Protein AF-A0A661URM7-F1 (afdb_monomer_lite)

Structure (mmCIF, N/CA/C/O backbone):
data_AF-A0A661URM7-F1
#
_entry.id   AF-A0A661URM7-F1
#
loop_
_atom_site.group_PDB
_atom_site.id
_atom_site.type_symbol
_atom_site.label_atom_id
_atom_site.label_alt_id
_atom_site.label_comp_id
_atom_site.label_asym_id
_atom_site.label_entity_id
_atom_site.label_seq_id
_atom_site.pdbx_PDB_ins_code
_atom_site.Cartn_x
_atom_site.Cartn_y
_atom_site.Cartn_z
_atom_site.occupancy
_atom_site.B_iso_or_equiv
_atom_site.auth_seq_id
_atom_site.auth_comp_id
_atom_site.auth_asym_id
_atom_site.auth_atom_id
_atom_site.pdbx_PDB_model_num
ATOM 1 N N . MET A 1 1 ? -53.497 37.858 70.702 1.00 42.28 1 MET A N 1
ATOM 2 C CA . MET A 1 1 ? -52.064 38.135 70.465 1.00 42.28 1 MET A CA 1
ATOM 3 C C . MET A 1 1 ? -51.549 37.043 69.537 1.00 42.28 1 MET A C 1
ATOM 5 O O . MET A 1 1 ? -51.492 35.890 69.931 1.00 42.28 1 MET A O 1
ATOM 9 N N . SER A 1 2 ? -51.382 37.381 68.259 1.00 37.25 2 SER A N 1
ATOM 10 C CA . SER A 1 2 ? -51.173 36.448 67.145 1.00 37.25 2 SER A CA 1
ATOM 11 C C . SER A 1 2 ? -49.678 36.220 66.919 1.00 37.25 2 SER A C 1
ATOM 13 O O . SER A 1 2 ? -48.994 37.152 66.507 1.00 37.25 2 SER A O 1
ATOM 15 N N . PHE A 1 3 ? -49.181 34.998 67.115 1.00 35.75 3 PHE A N 1
ATOM 16 C CA . PHE A 1 3 ? -47.851 34.599 66.646 1.00 35.75 3 PHE A CA 1
ATOM 17 C C . PHE A 1 3 ? -47.980 33.936 65.270 1.00 35.75 3 PHE A C 1
ATOM 19 O O . PHE A 1 3 ? -48.421 32.795 65.147 1.00 35.75 3 PHE A O 1
ATOM 26 N N . LYS A 1 4 ? -47.617 34.679 64.218 1.00 37.59 4 LYS A N 1
ATOM 27 C CA . LYS A 1 4 ? -47.454 34.148 62.860 1.00 37.59 4 LYS A CA 1
ATOM 28 C C . LYS A 1 4 ? -46.171 33.307 62.813 1.00 37.59 4 LYS A C 1
ATOM 30 O O . LYS A 1 4 ? -45.093 33.816 63.102 1.00 37.59 4 LYS A O 1
ATOM 35 N N . LYS A 1 5 ? -46.290 32.029 62.440 1.00 38.75 5 LYS A N 1
ATOM 36 C CA . LYS A 1 5 ? -45.159 31.180 62.039 1.00 38.75 5 LYS A CA 1
ATOM 37 C C . LYS A 1 5 ? -44.683 31.631 60.654 1.00 38.75 5 LYS A C 1
ATOM 39 O O . LYS A 1 5 ? -45.409 31.459 59.680 1.00 38.75 5 LYS A O 1
ATOM 44 N N . ASN A 1 6 ? -43.478 32.190 60.573 1.00 37.12 6 ASN A N 1
ATOM 45 C CA . ASN A 1 6 ? -42.774 32.383 59.307 1.00 37.12 6 ASN A CA 1
ATOM 46 C C . ASN A 1 6 ? -42.166 31.040 58.888 1.00 37.12 6 ASN A C 1
ATOM 48 O O . ASN A 1 6 ? -41.236 30.548 59.523 1.00 37.12 6 ASN A O 1
ATOM 52 N N . VAL A 1 7 ? -42.727 30.433 57.844 1.00 38.72 7 VAL A N 1
ATOM 53 C CA . VAL A 1 7 ? -42.147 29.273 57.164 1.00 38.72 7 VAL A CA 1
ATOM 54 C C . VAL A 1 7 ? -41.162 29.812 56.129 1.00 38.72 7 VAL A C 1
ATOM 56 O O . VAL A 1 7 ? -41.572 30.393 55.129 1.00 38.72 7 VAL A O 1
ATOM 59 N N . TYR A 1 8 ? -39.865 29.646 56.379 1.00 37.47 8 TYR A N 1
ATOM 60 C CA . TYR A 1 8 ? -38.839 29.815 55.355 1.00 37.47 8 TYR A CA 1
ATOM 61 C C . TYR A 1 8 ? -38.784 28.526 54.534 1.00 37.47 8 TYR A C 1
ATOM 63 O O . TYR A 1 8 ? -38.352 27.486 55.027 1.00 37.47 8 TYR A O 1
ATOM 71 N N . VAL A 1 9 ? -39.255 28.584 53.290 1.00 36.91 9 VAL A N 1
ATOM 72 C CA . VAL A 1 9 ? -39.014 27.531 52.301 1.00 36.91 9 VAL A CA 1
ATOM 73 C C . VAL A 1 9 ? -37.574 27.697 51.823 1.00 36.91 9 VAL A C 1
ATOM 75 O O . VAL A 1 9 ? -37.263 28.607 51.059 1.00 36.91 9 VAL A O 1
ATOM 78 N N . VAL A 1 10 ? -36.681 26.842 52.316 1.00 35.03 10 VAL A N 1
ATOM 79 C CA . VAL A 1 10 ? -35.332 26.685 51.768 1.00 35.03 10 VAL A CA 1
ATOM 80 C C . VAL A 1 10 ? -35.467 25.842 50.503 1.00 35.03 10 VAL A C 1
ATOM 82 O O . VAL A 1 10 ? -35.722 24.642 50.574 1.00 35.03 10 VAL A O 1
ATOM 85 N N . ILE A 1 11 ? -35.346 26.479 49.339 1.00 36.03 11 ILE A N 1
ATOM 86 C CA . ILE A 1 11 ? -35.219 25.782 48.057 1.00 36.03 11 ILE A CA 1
ATOM 87 C C . ILE A 1 11 ? -33.796 25.223 48.004 1.00 36.03 11 ILE A C 1
ATOM 89 O O . ILE A 1 11 ? -32.833 25.958 47.793 1.00 36.03 11 ILE A O 1
ATOM 93 N N . LEU A 1 12 ? -33.664 23.920 48.250 1.00 32.69 12 LEU A N 1
ATOM 94 C CA . LEU A 1 12 ? -32.419 23.188 48.051 1.00 32.69 12 LEU A CA 1
ATOM 95 C C . LEU A 1 12 ? -32.232 22.984 46.536 1.00 32.69 12 LEU A C 1
ATOM 97 O O . LEU A 1 12 ? -32.836 22.097 45.937 1.00 32.69 12 LEU A O 1
ATOM 101 N N . LEU A 1 13 ? -31.430 23.840 45.903 1.00 32.19 13 LEU A N 1
ATOM 102 C CA . LEU A 1 13 ? -30.927 23.626 44.545 1.00 32.19 13 LEU A CA 1
ATOM 103 C C . LEU A 1 13 ? -29.913 22.475 44.590 1.00 32.19 13 LEU A C 1
ATOM 105 O O . LEU A 1 13 ? -28.739 22.672 44.896 1.00 32.19 13 LEU A O 1
ATOM 109 N N . ILE A 1 14 ? -30.380 21.256 44.316 1.00 36.09 14 ILE A N 1
ATOM 110 C CA . ILE A 1 14 ? -29.506 20.112 44.047 1.00 36.09 14 ILE A CA 1
ATOM 111 C C . ILE A 1 14 ? -28.948 20.314 42.636 1.00 36.09 14 ILE A C 1
ATOM 113 O O . ILE A 1 14 ? -29.579 19.961 41.642 1.00 36.09 14 ILE A O 1
ATOM 117 N N . ILE A 1 15 ? -27.768 20.925 42.551 1.00 36.91 15 ILE A N 1
ATOM 118 C CA . ILE A 1 15 ? -26.942 20.877 41.346 1.00 36.91 15 ILE A CA 1
ATOM 119 C C . ILE A 1 15 ? -26.398 19.450 41.271 1.00 36.91 15 ILE A C 1
ATOM 121 O O . ILE A 1 15 ? -25.444 19.092 41.961 1.00 36.91 15 ILE A O 1
ATOM 125 N N . LEU A 1 16 ? -27.052 18.615 40.464 1.00 33.84 16 LEU A N 1
ATOM 126 C CA . LEU A 1 16 ? -26.504 17.346 40.002 1.00 33.84 16 LEU A CA 1
ATOM 127 C C . LEU A 1 16 ? -25.283 17.663 39.132 1.00 33.84 16 LEU A C 1
ATOM 129 O O . LEU A 1 16 ? -25.400 17.872 37.928 1.00 33.84 16 LEU A O 1
ATOM 133 N N . PHE A 1 17 ? -24.101 17.708 39.746 1.00 37.44 17 PHE A N 1
ATOM 134 C CA . PHE A 1 17 ? -22.867 17.465 39.013 1.00 37.44 17 PHE A CA 1
ATOM 135 C C . PHE A 1 17 ? -22.893 15.998 38.589 1.00 37.44 17 PHE A C 1
ATOM 137 O O . PHE A 1 17 ? -22.472 15.109 39.329 1.00 37.44 17 PHE A O 1
ATOM 144 N N . SER A 1 18 ? -23.412 15.735 37.392 1.00 33.81 18 SER A N 1
ATOM 145 C CA . SER A 1 18 ? -23.017 14.556 36.641 1.00 33.81 18 SER A CA 1
ATOM 146 C C . SER A 1 18 ? -21.526 14.710 36.356 1.00 33.81 18 SER A C 1
ATOM 148 O O . SER A 1 18 ? -21.128 15.320 35.364 1.00 33.81 18 SER A O 1
ATOM 150 N N . PHE A 1 19 ? -20.690 14.195 37.257 1.00 38.91 19 PHE A N 1
ATOM 151 C CA . PHE A 1 19 ? -19.358 13.754 36.883 1.00 38.91 19 PHE A CA 1
ATOM 152 C C . PHE A 1 19 ? -19.577 12.653 35.850 1.00 38.91 19 PHE A C 1
ATOM 154 O O . PHE A 1 19 ? -19.757 11.487 36.196 1.00 38.91 19 PHE A O 1
ATOM 161 N N . GLY A 1 20 ? -19.638 13.045 34.576 1.00 34.06 20 GLY A N 1
ATOM 162 C CA . GLY A 1 20 ? -19.353 12.124 33.498 1.00 34.06 20 GLY A CA 1
ATOM 163 C C . GLY A 1 20 ? -18.001 11.531 33.841 1.00 34.06 20 GLY A C 1
ATOM 164 O O . GLY A 1 20 ? -17.010 12.256 33.942 1.00 34.06 20 GLY A O 1
ATOM 165 N N . SER A 1 21 ? -17.986 10.240 34.143 1.00 33.78 21 SER A N 1
ATOM 166 C CA . SER A 1 21 ? -16.755 9.483 34.213 1.00 33.78 21 SER A CA 1
ATOM 167 C C . SER A 1 21 ? -16.151 9.569 32.816 1.00 33.78 21 SER A C 1
ATOM 169 O O . SER A 1 21 ? -16.484 8.780 31.938 1.00 33.78 21 SER A O 1
ATOM 171 N N . LEU A 1 22 ? -15.306 10.575 32.586 1.00 34.44 22 LEU A N 1
ATOM 172 C CA . LEU A 1 22 ? -14.251 10.471 31.600 1.00 34.44 22 LEU A CA 1
ATOM 173 C C . LEU A 1 22 ? -13.411 9.300 32.094 1.00 34.44 22 LEU A C 1
ATOM 175 O O . LEU A 1 22 ? -12.508 9.461 32.913 1.00 34.44 22 LEU A O 1
ATOM 179 N N . PHE A 1 23 ? -13.754 8.096 31.641 1.00 36.06 23 PHE A N 1
ATOM 180 C CA . PHE A 1 23 ? -12.729 7.099 31.443 1.00 36.06 23 PHE A CA 1
ATOM 181 C C . PHE A 1 23 ? -11.720 7.799 30.543 1.00 36.06 23 PHE A C 1
ATOM 183 O O . PHE A 1 23 ? -12.001 8.072 29.378 1.00 36.06 23 PHE A O 1
ATOM 190 N N . ALA A 1 24 ? -10.602 8.226 31.127 1.00 37.66 24 ALA A N 1
ATOM 191 C CA . ALA A 1 24 ? -9.450 8.605 30.345 1.00 37.66 24 ALA A CA 1
ATOM 192 C C . ALA A 1 24 ? -9.129 7.363 29.515 1.00 37.66 24 ALA A C 1
ATOM 194 O O . ALA A 1 24 ? -8.666 6.359 30.058 1.00 37.66 24 ALA A O 1
ATOM 195 N N . GLN A 1 25 ? -9.513 7.400 28.237 1.00 47.06 25 GLN A N 1
ATOM 196 C CA . GLN A 1 25 ? -9.200 6.372 27.261 1.00 47.06 25 GLN A CA 1
ATOM 197 C C . GLN A 1 25 ? -7.696 6.138 27.383 1.00 47.06 25 GLN A C 1
ATOM 199 O O . GLN A 1 25 ? -6.918 7.086 27.239 1.00 47.06 25 GLN A O 1
ATOM 204 N N . GLN A 1 26 ? -7.278 4.922 27.732 1.00 43.34 26 GLN A N 1
ATOM 205 C CA . GLN A 1 26 ? -5.859 4.602 27.799 1.00 43.34 26 GLN A CA 1
ATOM 206 C C . GLN A 1 26 ? -5.338 4.608 26.362 1.00 43.34 26 GLN A C 1
ATOM 208 O O . GLN A 1 26 ? -5.407 3.606 25.657 1.00 43.34 26 GLN A O 1
ATOM 213 N N . ARG A 1 27 ? -4.899 5.785 25.906 1.00 53.97 27 ARG A N 1
ATOM 214 C CA . ARG A 1 27 ? -4.272 5.982 24.605 1.00 53.97 27 ARG A CA 1
ATOM 215 C C . ARG A 1 27 ? -3.034 5.103 24.569 1.00 53.97 27 ARG A C 1
ATOM 217 O O . ARG A 1 27 ? -2.161 5.232 25.429 1.00 53.97 27 ARG A O 1
ATOM 224 N N . ILE A 1 28 ? -2.971 4.210 23.592 1.00 55.00 28 ILE A N 1
ATOM 225 C CA . ILE A 1 28 ? -1.744 3.473 23.331 1.00 55.00 28 ILE A CA 1
ATOM 226 C C . ILE A 1 28 ? -0.809 4.441 22.634 1.00 55.00 28 ILE A C 1
ATOM 228 O O . ILE A 1 28 ? -1.016 4.804 21.480 1.00 55.00 28 ILE A O 1
ATOM 232 N N . ASP A 1 29 ? 0.184 4.905 23.382 1.00 63.72 29 ASP A N 1
ATOM 233 C CA . ASP A 1 29 ? 1.256 5.709 22.826 1.00 63.72 29 ASP A CA 1
ATOM 234 C C . ASP A 1 29 ? 2.076 4.820 21.886 1.00 63.72 29 ASP A C 1
ATOM 236 O O . ASP A 1 29 ? 2.594 3.772 22.279 1.00 63.72 29 ASP A O 1
ATOM 240 N N . SER A 1 30 ? 2.138 5.209 20.619 1.00 76.19 30 SER A N 1
ATOM 241 C CA . SER A 1 30 ? 2.960 4.558 19.610 1.00 76.19 30 SER A CA 1
ATOM 242 C C . SER A 1 30 ? 3.887 5.610 19.038 1.00 76.19 30 SER A C 1
ATOM 244 O O . SER A 1 30 ? 3.436 6.659 18.581 1.00 76.19 30 SER A O 1
ATOM 246 N N . LYS A 1 31 ? 5.185 5.299 18.985 1.00 83.19 31 LYS A N 1
ATOM 247 C CA . LYS A 1 31 ? 6.205 6.159 18.357 1.00 83.19 31 LYS A CA 1
ATOM 248 C C . LYS A 1 31 ? 5.941 6.436 16.869 1.00 83.19 31 LYS A C 1
ATOM 250 O O . LYS A 1 31 ? 6.636 7.249 16.273 1.00 83.19 31 LYS A O 1
ATOM 255 N N . TYR A 1 32 ? 4.988 5.717 16.278 1.00 89.25 32 TYR A N 1
ATOM 256 C CA . TYR A 1 32 ? 4.579 5.822 14.885 1.00 89.25 32 TYR A CA 1
ATOM 257 C C . TYR A 1 32 ? 3.332 6.683 14.669 1.00 89.25 32 TYR A C 1
ATOM 259 O O . TYR A 1 32 ? 2.974 6.932 13.522 1.00 89.25 32 TYR A O 1
ATOM 267 N N . ILE A 1 33 ? 2.678 7.158 15.735 1.00 91.44 33 ILE A N 1
ATOM 268 C CA . ILE A 1 33 ? 1.671 8.213 15.596 1.00 91.44 33 ILE A CA 1
ATOM 269 C C . ILE A 1 33 ? 2.422 9.508 15.279 1.00 91.44 33 ILE A C 1
ATOM 271 O O . ILE A 1 33 ? 3.142 10.042 16.123 1.00 91.44 33 ILE A O 1
ATOM 275 N N . VAL A 1 34 ? 2.261 10.002 14.052 1.00 92.56 34 VAL A N 1
ATOM 276 C CA . VAL A 1 34 ? 2.869 11.249 13.572 1.00 92.56 34 VAL A CA 1
ATOM 277 C C . VAL A 1 34 ? 2.180 12.440 14.228 1.00 92.56 34 VAL A C 1
ATOM 279 O O . VAL A 1 34 ? 2.833 13.355 14.732 1.00 92.56 34 VAL A O 1
ATOM 282 N N . ARG A 1 35 ? 0.844 12.421 14.245 1.00 94.31 35 ARG A N 1
ATOM 283 C CA . ARG A 1 35 ? 0.011 13.430 14.903 1.00 94.31 35 ARG A CA 1
ATOM 284 C C . ARG A 1 35 ? -1.391 12.904 15.188 1.00 94.31 35 ARG A C 1
ATOM 286 O O . ARG A 1 35 ? -1.838 11.933 14.588 1.00 94.31 35 ARG A O 1
ATOM 293 N N . THR A 1 36 ? -2.090 13.629 16.052 1.00 96.19 36 THR A N 1
ATOM 294 C CA . THR A 1 36 ? -3.527 13.483 16.295 1.00 96.19 36 THR A CA 1
ATOM 295 C C . THR A 1 36 ? -4.199 14.808 15.968 1.00 96.19 36 THR A C 1
ATOM 297 O O . THR A 1 36 ? -3.717 15.863 16.391 1.00 96.19 36 THR A O 1
ATOM 300 N N . PHE A 1 37 ? -5.310 14.769 15.244 1.00 96.06 37 PHE A N 1
ATOM 301 C CA . PHE A 1 37 ? -6.103 15.952 14.920 1.00 96.06 37 PHE A CA 1
ATOM 302 C C . PHE A 1 37 ? -7.599 15.664 15.062 1.00 96.06 37 PHE A C 1
ATOM 304 O O . PHE A 1 37 ? -8.002 14.538 15.355 1.00 96.06 37 PHE A O 1
ATOM 311 N N . ILE A 1 38 ? -8.405 16.716 14.930 1.00 96.50 38 ILE A N 1
ATOM 312 C CA . ILE A 1 38 ? -9.865 16.645 14.928 1.00 96.50 38 ILE A CA 1
ATOM 313 C C . ILE A 1 38 ? -10.333 16.910 13.498 1.00 96.50 38 ILE A C 1
ATOM 315 O O . ILE A 1 38 ? -9.869 17.879 12.892 1.00 96.50 38 ILE A O 1
ATOM 319 N N . ASP A 1 39 ? -11.189 16.045 12.963 1.00 93.19 39 ASP A N 1
ATOM 320 C CA . ASP A 1 39 ? -11.796 16.229 11.644 1.00 93.19 39 ASP A CA 1
ATOM 321 C C . ASP A 1 39 ? -12.927 17.277 11.672 1.00 93.19 39 ASP A C 1
ATOM 323 O O . ASP A 1 39 ? -13.245 17.871 12.707 1.00 93.19 39 ASP A O 1
ATOM 327 N N . GLU A 1 40 ? -13.534 17.536 10.515 1.00 90.88 40 GLU A N 1
ATOM 328 C CA . GLU A 1 40 ? -14.608 18.530 10.374 1.00 90.88 40 GLU A CA 1
ATOM 329 C C . GLU A 1 40 ? -15.883 18.160 11.152 1.00 90.88 40 GLU A C 1
ATOM 331 O O . GLU A 1 40 ? -16.689 19.033 11.480 1.00 90.88 40 GLU A O 1
ATOM 336 N N . GLU A 1 41 ? -16.045 16.882 11.493 1.00 91.62 41 GLU A N 1
ATOM 337 C CA . GLU A 1 41 ? -17.189 16.328 12.218 1.00 91.62 41 GLU A CA 1
ATOM 338 C C . GLU A 1 41 ? -16.961 16.281 13.738 1.00 91.62 41 GLU A C 1
ATOM 340 O O . GLU A 1 41 ? -17.873 15.965 14.506 1.00 91.62 41 GLU A O 1
ATOM 345 N N . GLY A 1 42 ? -15.764 16.652 14.199 1.00 94.25 42 GLY A N 1
ATOM 346 C CA . GLY A 1 42 ? -15.398 16.658 15.612 1.00 94.25 42 GLY A CA 1
ATOM 347 C C . GLY A 1 42 ? -14.837 15.328 16.122 1.00 94.25 42 GLY A C 1
ATOM 348 O O . GLY A 1 42 ? -14.633 15.186 17.332 1.00 94.25 42 GLY A O 1
ATOM 349 N N . ASN A 1 43 ? -14.561 14.366 15.241 1.00 95.31 43 ASN A N 1
ATOM 350 C CA . ASN A 1 43 ? -13.934 13.103 15.604 1.00 95.31 43 ASN A CA 1
ATOM 351 C C . ASN A 1 43 ? -12.414 13.261 15.684 1.00 95.31 43 ASN A C 1
ATOM 353 O O . ASN A 1 43 ? -11.793 13.996 14.920 1.00 95.31 43 ASN A O 1
ATOM 357 N N . SER A 1 44 ? -11.790 12.532 16.606 1.00 96.81 44 SER A N 1
ATOM 358 C CA . SER A 1 44 ? -10.336 12.516 16.743 1.00 96.81 44 SER A CA 1
ATOM 359 C C . SER A 1 44 ? -9.724 11.395 15.903 1.00 96.81 44 SER A C 1
ATOM 361 O O . SER A 1 44 ? -10.126 10.236 16.031 1.00 96.81 44 SER A O 1
ATOM 363 N N . ILE A 1 45 ? -8.730 11.745 15.083 1.00 97.31 45 ILE A N 1
ATOM 364 C CA . ILE A 1 45 ? -8.021 10.845 14.165 1.00 97.31 45 ILE A CA 1
ATOM 365 C C . ILE A 1 45 ? -6.526 10.848 14.496 1.00 97.31 45 ILE A C 1
ATOM 367 O O . ILE A 1 45 ? -5.931 11.910 14.695 1.00 97.31 45 ILE A O 1
ATOM 371 N N . ASP A 1 46 ? -5.926 9.659 14.535 1.00 96.12 46 ASP A N 1
ATOM 372 C CA . ASP A 1 46 ? -4.476 9.472 14.546 1.00 96.12 46 ASP A CA 1
ATOM 373 C C . ASP A 1 46 ? -3.965 9.235 13.122 1.00 96.12 46 ASP A C 1
ATOM 375 O O . ASP A 1 46 ? -4.491 8.389 12.401 1.00 96.12 46 ASP A O 1
ATOM 379 N N . GLU A 1 47 ? -2.912 9.959 12.751 1.00 96.00 47 GLU A N 1
ATOM 380 C CA . GLU A 1 47 ? -2.093 9.706 11.565 1.00 96.00 47 GLU A CA 1
ATOM 381 C C . GLU A 1 47 ? -0.915 8.814 11.960 1.00 96.00 47 GLU A C 1
ATOM 383 O O . GLU A 1 47 ? -0.133 9.165 12.851 1.00 96.00 47 GLU A O 1
ATOM 388 N N . ILE A 1 48 ? -0.791 7.658 11.314 1.00 94.56 48 ILE A N 1
ATOM 389 C CA . ILE A 1 48 ? 0.132 6.589 11.691 1.00 94.56 48 ILE A CA 1
ATOM 390 C C . ILE A 1 48 ? 1.027 6.260 10.502 1.00 94.56 48 ILE A C 1
ATOM 392 O O . ILE A 1 48 ? 0.551 5.803 9.465 1.00 94.56 48 ILE A O 1
ATOM 396 N N . ILE A 1 49 ? 2.337 6.428 10.671 1.00 94.31 49 ILE A N 1
ATOM 397 C CA . ILE A 1 49 ? 3.321 6.005 9.672 1.00 94.31 49 ILE A CA 1
ATOM 398 C C . ILE A 1 49 ? 3.755 4.561 9.936 1.00 94.31 49 ILE A C 1
ATOM 400 O O . ILE A 1 49 ? 4.088 4.193 11.058 1.00 94.31 49 ILE A O 1
ATOM 404 N N . VAL A 1 50 ? 3.813 3.731 8.901 1.00 93.25 50 VAL A N 1
ATOM 405 C CA . VAL A 1 50 ? 4.297 2.345 8.964 1.00 93.25 50 VAL A CA 1
ATOM 406 C C . VAL A 1 50 ? 5.598 2.259 8.158 1.00 93.25 50 VAL A C 1
ATOM 408 O O . VAL A 1 50 ? 5.559 1.942 6.971 1.00 93.25 50 VAL A O 1
ATOM 411 N N . PRO A 1 51 ? 6.759 2.610 8.752 1.00 89.81 51 PRO A N 1
ATOM 412 C CA . PRO A 1 51 ? 8.021 2.766 8.021 1.00 89.81 51 PRO A CA 1
ATOM 413 C C . PRO A 1 51 ? 8.853 1.488 7.935 1.00 89.81 51 PRO A C 1
ATOM 415 O O . PRO A 1 51 ? 9.898 1.460 7.292 1.00 89.81 51 PRO A O 1
ATOM 418 N N . GLY A 1 52 ? 8.485 0.460 8.686 1.00 78.00 52 GLY A N 1
ATOM 419 C CA . GLY A 1 52 ? 9.389 -0.617 9.009 1.00 78.00 52 GLY A CA 1
ATOM 420 C C . GLY A 1 52 ? 9.544 -1.660 7.900 1.00 78.00 52 GLY A C 1
ATOM 421 O O . GLY A 1 52 ? 8.646 -1.921 7.101 1.00 78.00 52 GLY A O 1
ATOM 422 N N . ARG A 1 53 ? 10.666 -2.382 7.947 1.00 74.12 53 ARG A N 1
ATOM 423 C CA . ARG A 1 53 ? 10.887 -3.667 7.259 1.00 74.12 53 ARG A CA 1
ATOM 424 C C . ARG A 1 53 ? 10.877 -4.874 8.223 1.00 74.12 53 ARG A C 1
ATOM 426 O O . ARG A 1 53 ? 11.433 -4.744 9.315 1.00 74.12 53 ARG A O 1
ATOM 433 N N . PRO A 1 54 ? 10.340 -6.042 7.827 1.00 63.06 54 PRO A N 1
ATOM 434 C CA . PRO A 1 54 ? 10.363 -7.243 8.656 1.00 63.06 54 PRO A CA 1
ATOM 435 C C . PRO A 1 54 ? 11.801 -7.611 9.070 1.00 63.06 54 PRO A C 1
ATOM 437 O O . PRO A 1 54 ? 12.763 -7.183 8.413 1.00 63.06 54 PRO A O 1
ATOM 440 N N . PRO A 1 55 ? 11.979 -8.403 10.147 1.00 60.75 55 PRO A N 1
ATOM 441 C CA . PRO A 1 55 ? 13.293 -8.880 10.564 1.00 60.75 55 PRO A CA 1
ATOM 442 C C . PRO A 1 55 ? 14.078 -9.479 9.391 1.00 60.75 55 PRO A C 1
ATOM 444 O O . PRO A 1 55 ? 13.526 -10.154 8.521 1.00 60.75 55 PRO A O 1
ATOM 447 N N . VAL A 1 56 ? 15.386 -9.216 9.352 1.00 57.88 56 VAL A N 1
ATOM 448 C CA . VAL A 1 56 ? 16.246 -9.663 8.247 1.00 57.88 56 VAL A CA 1
ATOM 449 C C . VAL A 1 56 ? 16.182 -11.191 8.132 1.00 57.88 56 VAL A C 1
ATOM 451 O O . VAL A 1 56 ? 16.391 -11.889 9.120 1.00 57.88 56 VAL A O 1
ATOM 454 N N . ASN A 1 57 ? 15.947 -11.694 6.914 1.00 55.53 57 ASN A N 1
ATOM 455 C CA . ASN A 1 57 ? 15.785 -13.118 6.574 1.00 55.53 57 ASN A CA 1
ATOM 456 C C . ASN A 1 57 ? 14.499 -13.787 7.084 1.00 55.53 57 ASN A C 1
ATOM 458 O O . ASN A 1 57 ? 14.453 -15.014 7.163 1.00 55.53 57 ASN A O 1
ATOM 462 N N . HIS A 1 58 ? 13.460 -13.014 7.400 1.00 60.72 58 HIS A N 1
ATOM 463 C CA . HIS A 1 58 ? 12.152 -13.564 7.743 1.00 60.72 58 HIS A CA 1
ATOM 464 C C . HIS A 1 58 ? 11.204 -13.507 6.541 1.00 60.72 58 HIS A C 1
ATOM 466 O O . HIS A 1 58 ? 10.904 -12.427 6.031 1.00 60.72 58 HIS A O 1
ATOM 472 N N . ARG A 1 59 ? 10.747 -14.677 6.090 1.00 66.12 59 ARG A N 1
ATOM 473 C CA . ARG A 1 59 ? 9.657 -14.846 5.125 1.00 66.12 59 ARG A CA 1
ATOM 474 C C . ARG A 1 59 ? 8.688 -15.847 5.735 1.00 66.12 59 ARG A C 1
ATOM 476 O O . ARG A 1 59 ? 9.114 -16.941 6.105 1.00 66.12 59 ARG A O 1
ATOM 483 N N . GLU A 1 60 ? 7.414 -15.488 5.813 1.00 69.44 60 GLU A N 1
ATOM 484 C CA . GLU A 1 60 ? 6.390 -16.459 6.192 1.00 69.44 60 GLU A CA 1
ATOM 485 C C . GLU A 1 60 ? 6.283 -17.543 5.109 1.00 69.44 60 GLU A C 1
ATOM 487 O O . GLU A 1 60 ? 6.414 -17.235 3.921 1.00 69.44 60 GLU A O 1
ATOM 492 N N . PRO A 1 61 ? 6.119 -18.823 5.469 1.00 62.78 61 PRO A N 1
ATOM 493 C CA . PRO A 1 61 ? 5.933 -19.868 4.475 1.00 62.78 61 PRO A CA 1
ATOM 494 C C . PRO A 1 61 ? 4.654 -19.611 3.670 1.00 62.78 61 PRO A C 1
ATOM 496 O O . PRO A 1 61 ? 3.695 -19.022 4.171 1.00 62.78 61 PRO A O 1
ATOM 499 N N . VAL A 1 62 ? 4.624 -20.091 2.420 1.00 68.81 62 VAL A N 1
ATOM 500 C CA . VAL A 1 62 ? 3.342 -20.230 1.718 1.00 68.81 62 VAL A CA 1
ATOM 501 C C . VAL A 1 62 ? 2.465 -21.122 2.584 1.00 68.81 62 VAL A C 1
ATOM 503 O O . VAL A 1 62 ? 2.923 -22.131 3.120 1.00 68.81 62 VAL A O 1
ATOM 506 N N . VAL A 1 63 ? 1.224 -20.701 2.764 1.00 66.69 63 VAL A N 1
ATOM 507 C CA . VAL A 1 63 ? 0.311 -21.357 3.681 1.00 66.69 63 VAL A CA 1
ATOM 508 C C . VAL A 1 63 ? -0.104 -22.724 3.123 1.00 66.69 63 VAL A C 1
ATOM 510 O O . VAL A 1 63 ? -0.855 -22.798 2.149 1.00 66.69 63 VAL A O 1
ATOM 513 N N . ASP A 1 64 ? 0.381 -23.792 3.761 1.00 59.06 64 ASP A N 1
ATOM 514 C CA . ASP A 1 64 ? -0.015 -25.181 3.509 1.00 59.06 64 ASP A CA 1
ATOM 515 C C . ASP A 1 64 ? -1.184 -25.589 4.424 1.00 59.06 64 ASP A C 1
ATOM 517 O O . ASP A 1 64 ? -1.286 -25.145 5.571 1.00 59.06 64 ASP A O 1
ATOM 521 N N . LEU A 1 65 ? -2.074 -26.461 3.936 1.00 52.19 65 LEU A N 1
ATOM 522 C CA . LEU A 1 65 ? -3.164 -27.004 4.753 1.00 52.19 65 LEU A CA 1
ATOM 523 C C . LEU A 1 65 ? -2.597 -27.844 5.919 1.00 52.19 65 LEU A C 1
ATOM 525 O O . LEU A 1 65 ? -1.736 -28.697 5.682 1.00 52.19 65 LEU A O 1
ATOM 529 N N . PRO A 1 66 ? -3.082 -27.663 7.162 1.00 52.12 66 PRO A N 1
ATOM 530 C CA . PRO A 1 66 ? -2.670 -28.484 8.289 1.00 52.12 66 PRO A CA 1
ATOM 531 C C . PRO A 1 66 ? -3.179 -29.917 8.110 1.00 52.12 66 PRO A C 1
ATOM 533 O O . PRO A 1 66 ? -4.191 -30.161 7.448 1.00 52.12 66 PRO A O 1
ATOM 536 N N . ASP A 1 67 ? -2.464 -30.870 8.715 1.00 51.28 67 ASP A N 1
ATOM 537 C CA . ASP A 1 67 ? -2.853 -32.280 8.738 1.00 51.28 67 ASP A CA 1
ATOM 538 C C . ASP A 1 67 ? -4.311 -32.407 9.242 1.00 51.28 67 ASP A C 1
ATOM 540 O O . ASP A 1 67 ? -4.615 -31.895 10.327 1.00 51.28 67 ASP A O 1
ATOM 544 N N . PRO A 1 68 ? -5.224 -33.069 8.496 1.00 53.19 68 PRO A N 1
ATOM 545 C CA . PRO A 1 68 ? -6.644 -33.184 8.846 1.00 53.19 68 PRO A CA 1
ATOM 546 C C . PRO A 1 68 ? -6.921 -33.787 10.234 1.00 53.19 68 PRO A C 1
ATOM 548 O O . PRO A 1 68 ? -8.057 -33.726 10.704 1.00 53.19 68 PRO A O 1
ATOM 551 N N . PHE A 1 69 ? -5.915 -34.359 10.905 1.00 50.31 69 PHE A N 1
ATOM 552 C CA . PHE A 1 69 ? -6.030 -34.921 12.252 1.00 50.31 69 PHE A CA 1
ATOM 553 C C . PHE A 1 69 ? -5.740 -33.939 13.406 1.00 50.31 69 PHE A C 1
ATOM 555 O O . PHE A 1 69 ? -5.936 -34.313 14.564 1.00 50.31 69 PHE A O 1
ATOM 562 N N . VAL A 1 70 ? -5.340 -32.688 13.136 1.00 47.56 70 VAL A N 1
ATOM 563 C CA . VAL A 1 70 ? -5.199 -31.620 14.151 1.00 47.56 70 VAL A CA 1
ATOM 564 C C . VAL A 1 70 ? -6.355 -30.625 14.004 1.00 47.56 70 VAL A C 1
ATOM 566 O O . VAL A 1 70 ? -6.178 -29.467 13.646 1.00 47.56 70 VAL A O 1
ATOM 569 N N . SER A 1 71 ? -7.580 -31.100 14.235 1.00 43.84 71 SER A N 1
ATOM 570 C CA . SER A 1 71 ? -8.792 -30.280 14.174 1.00 43.84 71 SER A CA 1
ATOM 571 C C . SER A 1 71 ? -9.106 -29.645 15.533 1.00 43.84 71 SER A C 1
ATOM 573 O O . SER A 1 71 ? -10.077 -30.016 16.194 1.00 43.84 71 SER A O 1
ATOM 575 N N . ASP A 1 72 ? -8.323 -28.651 15.931 1.00 44.44 72 ASP A N 1
ATOM 576 C CA . ASP A 1 72 ? -8.982 -27.452 16.440 1.00 44.44 72 ASP A CA 1
ATOM 577 C C . ASP A 1 72 ? -9.315 -26.637 15.191 1.00 44.44 72 ASP A C 1
ATOM 579 O O . ASP A 1 72 ? -8.463 -26.486 14.322 1.00 44.44 72 ASP A O 1
ATOM 583 N N . ALA A 1 73 ? -10.573 -26.227 15.029 1.00 50.78 73 ALA A N 1
ATOM 584 C CA . ALA A 1 73 ? -11.096 -25.603 13.812 1.00 50.78 73 ALA A CA 1
ATOM 585 C C . ALA A 1 73 ? -10.396 -24.264 13.494 1.00 50.78 73 ALA A C 1
ATOM 587 O O . ALA A 1 73 ? -10.913 -23.185 13.791 1.00 50.78 73 ALA A O 1
ATOM 588 N N . ILE A 1 74 ? -9.197 -24.342 12.922 1.00 58.34 74 ILE A N 1
ATOM 589 C CA . ILE A 1 74 ? -8.430 -23.227 12.387 1.00 58.34 74 ILE A CA 1
ATOM 590 C C . ILE A 1 74 ? -8.746 -23.194 10.895 1.00 58.34 74 ILE A C 1
ATOM 592 O O . ILE A 1 74 ? -8.274 -24.039 10.135 1.00 58.34 74 ILE A O 1
ATOM 596 N N . ASN A 1 75 ? -9.573 -22.235 10.481 1.00 66.94 75 ASN A N 1
ATOM 597 C CA . ASN A 1 75 ? -9.697 -21.907 9.069 1.00 66.94 75 ASN A CA 1
ATOM 598 C C . ASN A 1 75 ? -8.453 -21.137 8.643 1.00 66.94 75 ASN A C 1
ATOM 600 O O . ASN A 1 75 ? -7.973 -20.246 9.347 1.00 66.94 75 ASN A O 1
ATOM 604 N N . ILE A 1 76 ? -7.917 -21.531 7.499 1.00 78.44 76 ILE A N 1
ATOM 605 C CA . ILE A 1 76 ? -6.680 -21.008 6.951 1.00 78.44 76 ILE A CA 1
ATOM 606 C C . ILE A 1 76 ? -6.954 -20.618 5.504 1.00 78.44 76 ILE A C 1
ATOM 608 O O . ILE A 1 76 ? -7.513 -21.408 4.742 1.00 78.44 76 ILE A O 1
ATOM 612 N N . LEU A 1 77 ? -6.551 -19.404 5.123 1.00 85.38 77 LEU A N 1
ATOM 613 C CA . LEU A 1 77 ? -6.612 -18.978 3.730 1.00 85.38 77 LEU A CA 1
ATOM 614 C C . LEU A 1 77 ? -5.502 -19.671 2.946 1.00 85.38 77 LEU A C 1
ATOM 616 O O . LEU A 1 77 ? -4.318 -19.406 3.146 1.00 85.38 77 LEU A O 1
ATOM 620 N N . THR A 1 78 ? -5.887 -20.555 2.034 1.00 86.75 78 THR A N 1
ATOM 621 C CA . THR A 1 78 ? -4.968 -21.106 1.037 1.00 86.75 78 THR A CA 1
ATOM 622 C C . THR A 1 78 ? -4.703 -20.083 -0.063 1.00 86.75 78 THR A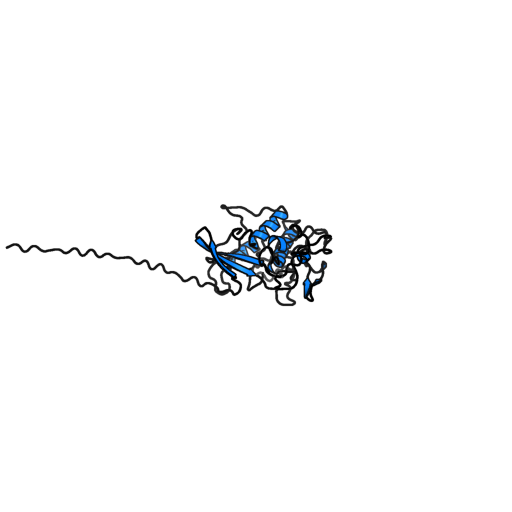 C 1
ATOM 624 O O . THR A 1 78 ? -5.450 -19.119 -0.224 1.00 86.75 78 THR A O 1
ATOM 627 N N . ASN A 1 79 ? -3.672 -20.315 -0.874 1.00 91.31 79 ASN A N 1
ATOM 628 C CA . ASN A 1 79 ? -3.338 -19.470 -2.026 1.00 91.31 79 ASN A CA 1
ATOM 629 C C . ASN A 1 79 ? -3.035 -18.010 -1.660 1.00 91.31 79 ASN A C 1
ATOM 631 O O . ASN A 1 79 ? -3.203 -17.129 -2.489 1.00 91.31 79 ASN A O 1
ATOM 635 N N . VAL A 1 80 ? -2.584 -17.736 -0.434 1.00 94.06 80 VAL A N 1
ATOM 636 C CA . VAL A 1 80 ? -1.981 -16.442 -0.089 1.00 94.06 80 VAL A CA 1
ATOM 637 C C . VAL A 1 80 ? -0.495 -16.499 -0.459 1.00 94.06 80 VAL A C 1
ATOM 639 O O . VAL A 1 80 ? 0.223 -17.345 0.085 1.00 94.06 80 VAL A O 1
ATOM 642 N N . PRO A 1 81 ? -0.008 -15.671 -1.400 1.00 96.12 81 PRO A N 1
ATOM 643 C CA . PRO A 1 81 ? 1.402 -15.665 -1.754 1.00 96.12 81 PRO A CA 1
ATOM 644 C C . PRO A 1 81 ? 2.306 -15.250 -0.591 1.00 96.12 81 PRO A C 1
ATOM 646 O O . PRO A 1 81 ? 1.974 -14.366 0.192 1.00 96.12 81 PRO A O 1
ATOM 649 N N . ALA A 1 82 ? 3.496 -15.844 -0.532 1.00 93.94 82 ALA A N 1
ATOM 650 C CA . ALA A 1 82 ? 4.530 -15.533 0.447 1.00 93.94 82 ALA A CA 1
ATOM 651 C C . ALA A 1 82 ? 5.679 -14.757 -0.208 1.00 93.94 82 ALA A C 1
ATOM 653 O O . ALA A 1 82 ? 6.663 -15.328 -0.704 1.00 93.94 82 ALA A O 1
ATOM 654 N N . PHE A 1 83 ? 5.550 -13.435 -0.249 1.00 94.69 83 PHE A N 1
ATOM 655 C CA . PHE A 1 83 ? 6.579 -12.552 -0.793 1.00 94.69 83 PHE A CA 1
ATOM 656 C C . PHE A 1 83 ? 7.655 -12.210 0.232 1.00 94.69 83 PHE A C 1
ATOM 658 O O . PHE A 1 83 ? 7.371 -11.928 1.392 1.00 94.69 83 PHE A O 1
ATOM 665 N N . ASP A 1 84 ? 8.909 -12.165 -0.224 1.00 94.12 84 ASP A N 1
ATOM 666 C CA . ASP A 1 84 ? 9.910 -11.373 0.484 1.00 94.12 84 ASP A CA 1
ATOM 667 C C . ASP A 1 84 ? 9.565 -9.883 0.372 1.00 94.12 84 ASP A C 1
ATOM 669 O O . ASP A 1 84 ? 9.058 -9.439 -0.661 1.00 94.12 84 ASP A O 1
ATOM 673 N N . TRP A 1 85 ? 9.956 -9.109 1.384 1.00 94.00 85 TRP A N 1
ATOM 674 C CA . TRP A 1 85 ? 9.773 -7.658 1.432 1.00 94.00 85 TRP A CA 1
ATOM 675 C C . TRP A 1 85 ? 10.268 -6.935 0.169 1.00 94.00 85 TRP A C 1
ATOM 677 O O . TRP A 1 85 ? 11.454 -7.002 -0.178 1.00 94.00 85 TRP A O 1
ATOM 687 N N . SER A 1 86 ? 9.368 -6.198 -0.484 1.00 95.75 86 SER A N 1
ATOM 688 C CA . SER A 1 86 ? 9.611 -5.465 -1.725 1.00 95.75 86 SER A CA 1
ATOM 689 C C . SER A 1 86 ? 9.222 -3.996 -1.554 1.00 95.75 86 SER A C 1
ATOM 691 O O . SER A 1 86 ? 8.070 -3.620 -1.723 1.00 95.75 86 SER A O 1
ATOM 693 N N . PHE A 1 87 ? 10.206 -3.162 -1.200 1.00 96.25 87 PHE A N 1
ATOM 694 C CA . PHE A 1 87 ? 10.086 -1.695 -1.206 1.00 96.25 87 PHE A CA 1
ATOM 695 C C . PHE A 1 87 ? 8.946 -1.110 -0.340 1.00 96.25 87 PHE A C 1
ATOM 697 O O . PHE A 1 87 ? 8.464 -0.022 -0.618 1.00 96.25 87 PHE A O 1
ATOM 704 N N . GLY A 1 88 ? 8.519 -1.807 0.716 1.00 95.50 88 GLY A N 1
ATOM 705 C CA . GLY A 1 88 ? 7.496 -1.341 1.663 1.00 95.50 88 GLY A CA 1
ATOM 706 C C . GLY A 1 88 ? 6.708 -2.509 2.246 1.00 95.50 88 GLY A C 1
ATOM 707 O O . GLY A 1 88 ? 6.305 -3.402 1.504 1.00 95.50 88 GLY A O 1
ATOM 708 N N . CYS A 1 89 ? 6.504 -2.554 3.569 1.00 94.38 89 CYS A N 1
ATOM 709 C CA . CYS A 1 89 ? 5.810 -3.693 4.191 1.00 94.38 89 CYS A CA 1
ATOM 710 C C . CYS A 1 89 ? 4.325 -3.695 3.828 1.00 94.38 89 CYS A C 1
ATOM 712 O O . CYS A 1 89 ? 3.838 -4.693 3.311 1.00 94.38 89 CYS A O 1
ATOM 714 N N . SER A 1 90 ? 3.651 -2.556 3.987 1.00 96.31 90 SER A N 1
ATOM 715 C CA . SER A 1 90 ? 2.229 -2.413 3.680 1.00 96.31 90 SER A CA 1
ATOM 716 C C . SER A 1 90 ? 1.916 -2.717 2.225 1.00 96.31 90 SER A C 1
ATOM 718 O O . SER A 1 90 ? 1.006 -3.494 1.960 1.00 96.31 90 SER A O 1
ATOM 720 N N . ALA A 1 91 ? 2.717 -2.198 1.293 1.00 97.38 91 ALA A N 1
ATOM 721 C CA . ALA A 1 91 ? 2.569 -2.523 -0.118 1.00 97.38 91 ALA A CA 1
ATOM 722 C C . ALA A 1 91 ? 2.862 -4.002 -0.413 1.00 97.38 91 ALA A C 1
ATOM 724 O O . ALA A 1 91 ? 2.122 -4.631 -1.161 1.00 97.38 91 ALA A O 1
ATOM 725 N N . THR A 1 92 ? 3.881 -4.599 0.218 1.00 97.31 92 THR A N 1
ATOM 726 C CA . THR A 1 92 ? 4.163 -6.033 0.037 1.00 97.31 92 THR A CA 1
ATOM 727 C C . THR A 1 92 ? 2.987 -6.886 0.522 1.00 97.31 92 THR A C 1
ATOM 729 O O . THR A 1 92 ? 2.553 -7.787 -0.194 1.00 97.31 92 THR A O 1
ATOM 732 N N . SER A 1 93 ? 2.443 -6.599 1.706 1.00 96.50 93 SER A N 1
ATOM 733 C CA . SER A 1 93 ? 1.310 -7.334 2.280 1.00 96.50 93 SER A CA 1
ATOM 734 C C . SER A 1 93 ? 0.018 -7.091 1.488 1.00 96.50 93 SER A C 1
ATOM 736 O O . SER A 1 93 ? -0.745 -8.026 1.247 1.00 96.50 93 SER A O 1
ATOM 738 N N . ALA A 1 94 ? -0.199 -5.874 0.982 1.00 97.81 94 ALA A N 1
ATOM 739 C CA . ALA A 1 94 ? -1.285 -5.572 0.052 1.00 97.81 94 ALA A CA 1
ATOM 740 C C . ALA A 1 94 ? -1.153 -6.361 -1.259 1.00 97.81 94 ALA A C 1
ATOM 742 O O . ALA A 1 94 ? -2.135 -6.924 -1.736 1.00 97.81 94 ALA A O 1
ATOM 743 N N . ALA A 1 95 ? 0.059 -6.497 -1.803 1.00 98.12 95 ALA A N 1
ATOM 744 C CA . ALA A 1 95 ? 0.306 -7.341 -2.965 1.00 98.12 95 ALA A CA 1
ATOM 745 C C . ALA A 1 95 ? 0.048 -8.827 -2.661 1.00 98.12 95 ALA A C 1
ATOM 747 O O . ALA A 1 95 ? -0.435 -9.542 -3.535 1.00 98.12 95 ALA A O 1
ATOM 748 N N . MET A 1 96 ? 0.330 -9.315 -1.444 1.00 98.12 96 MET A N 1
ATOM 749 C CA . MET A 1 96 ? -0.049 -10.680 -1.042 1.00 98.12 96 MET A CA 1
ATOM 750 C C . MET A 1 96 ? -1.577 -10.844 -1.024 1.00 98.12 96 MET A C 1
ATOM 752 O O . MET A 1 96 ? -2.088 -11.841 -1.525 1.00 98.12 96 MET A O 1
ATOM 756 N N . MET A 1 97 ? -2.321 -9.858 -0.511 1.00 97.62 97 MET A N 1
ATOM 757 C CA . MET A 1 97 ? -3.789 -9.862 -0.565 1.00 97.62 97 MET A CA 1
ATOM 758 C C . MET A 1 97 ? -4.303 -9.853 -2.012 1.00 97.62 97 MET A C 1
ATOM 760 O O . MET A 1 97 ? -5.135 -10.682 -2.373 1.00 97.62 97 MET A O 1
ATOM 764 N N . ALA A 1 98 ? -3.790 -8.956 -2.854 1.00 97.88 98 ALA A N 1
ATOM 765 C CA . ALA A 1 98 ? -4.154 -8.885 -4.266 1.00 97.88 98 ALA A CA 1
ATOM 766 C C . ALA A 1 98 ? -3.819 -10.192 -5.001 1.00 97.88 98 ALA A C 1
ATOM 768 O O . ALA A 1 98 ? -4.636 -10.711 -5.753 1.00 97.88 98 ALA A O 1
ATOM 769 N N . GLY A 1 99 ? -2.655 -10.780 -4.720 1.00 97.75 99 GLY A N 1
ATOM 770 C CA . GLY A 1 99 ? -2.254 -12.068 -5.269 1.00 97.75 99 GLY A CA 1
ATOM 771 C C . GLY A 1 99 ? -3.104 -13.238 -4.770 1.00 97.75 99 GLY A C 1
ATOM 772 O O . GLY A 1 99 ? -3.333 -14.174 -5.529 1.00 97.75 99 GLY A O 1
ATOM 773 N N . HIS A 1 100 ? -3.616 -13.195 -3.537 1.00 97.31 100 HIS A N 1
ATOM 774 C CA . HIS A 1 100 ? -4.595 -14.178 -3.068 1.00 97.31 100 HIS A CA 1
ATOM 775 C C . HIS A 1 100 ? -5.873 -14.121 -3.897 1.00 97.31 100 HIS A C 1
ATOM 777 O O . HIS A 1 100 ? -6.371 -15.152 -4.347 1.00 97.31 100 HIS A O 1
ATOM 783 N N . TYR A 1 101 ? -6.381 -12.915 -4.130 1.00 97.00 101 TYR A N 1
ATOM 784 C CA . TYR A 1 101 ? -7.563 -12.714 -4.952 1.00 97.00 101 TYR A CA 1
ATOM 785 C C . TYR A 1 101 ? -7.341 -13.134 -6.409 1.00 97.00 101 TYR A C 1
ATOM 787 O O . TYR A 1 101 ? -8.183 -13.858 -6.945 1.00 97.00 101 TYR A O 1
ATOM 795 N N . ASP A 1 102 ? -6.170 -12.821 -6.976 1.00 97.56 102 ASP A N 1
ATOM 796 C CA . ASP A 1 102 ? -5.746 -13.268 -8.310 1.00 97.56 102 ASP A CA 1
ATOM 797 C C . ASP A 1 102 ? -5.785 -14.796 -8.458 1.00 97.56 102 ASP A C 1
ATOM 799 O O . ASP A 1 102 ? -6.281 -15.338 -9.442 1.00 97.56 102 ASP A O 1
ATOM 803 N N . ASN A 1 103 ? -5.300 -15.500 -7.430 1.00 96.56 103 ASN A N 1
ATOM 804 C CA . ASN A 1 103 ? -5.233 -16.960 -7.385 1.00 96.56 103 ASN A CA 1
ATOM 805 C C . ASN A 1 103 ? -6.551 -17.623 -6.943 1.00 96.56 103 ASN A C 1
ATOM 807 O O . ASN A 1 103 ? -6.586 -18.841 -6.734 1.00 96.56 103 ASN A O 1
ATOM 811 N N . THR A 1 104 ? -7.628 -16.856 -6.745 1.00 93.88 104 THR A N 1
ATOM 812 C CA . THR A 1 104 ? -8.905 -17.379 -6.241 1.00 93.88 104 THR A CA 1
ATOM 813 C C . THR A 1 104 ? -10.110 -16.864 -7.027 1.00 93.88 104 THR A C 1
ATOM 815 O O . THR A 1 104 ? -10.491 -17.468 -8.028 1.00 93.88 104 THR A O 1
ATOM 818 N N . ILE A 1 105 ? -10.770 -15.817 -6.535 1.00 90.56 105 ILE A N 1
ATOM 819 C CA . ILE A 1 105 ? -12.119 -15.414 -6.951 1.00 90.56 105 ILE A CA 1
ATOM 820 C C . ILE A 1 105 ? -12.151 -14.095 -7.730 1.00 90.56 105 ILE A C 1
ATOM 822 O O . ILE A 1 105 ? -13.187 -13.781 -8.316 1.00 90.56 105 ILE A O 1
ATOM 826 N N . PHE A 1 106 ? -11.039 -13.355 -7.780 1.00 94.25 106 PHE A N 1
ATOM 827 C CA . PHE A 1 106 ? -10.926 -12.106 -8.533 1.00 94.25 106 PHE A CA 1
ATOM 828 C C . PHE A 1 106 ? -9.620 -12.109 -9.352 1.00 94.25 106 PHE A C 1
ATOM 830 O O . PHE A 1 106 ? -8.603 -11.617 -8.865 1.00 94.25 106 PHE A O 1
ATOM 837 N N . PRO A 1 107 ? -9.618 -12.727 -10.550 1.00 94.94 107 PRO A N 1
ATOM 838 C CA . PRO A 1 107 ? -8.432 -12.799 -11.410 1.00 94.94 107 PRO A CA 1
ATOM 839 C C . PRO A 1 107 ? -7.992 -11.412 -11.914 1.00 94.94 107 PRO A C 1
ATOM 841 O O . PRO A 1 107 ? -8.690 -10.428 -11.731 1.00 94.94 107 PRO A O 1
ATOM 844 N N . GLU A 1 108 ? -6.850 -11.327 -12.595 1.00 94.94 108 GLU A N 1
ATOM 845 C CA . GLU A 1 108 ? -6.359 -10.080 -13.215 1.00 94.94 108 GLU A CA 1
ATOM 846 C C . GLU A 1 108 ? -6.016 -8.965 -12.205 1.00 94.94 108 GLU A C 1
ATOM 848 O O . GLU A 1 108 ? -5.851 -7.801 -12.576 1.00 94.94 108 GLU A O 1
ATOM 853 N N . MET A 1 109 ? -5.819 -9.312 -10.928 1.00 96.56 109 MET A N 1
ATOM 854 C CA . MET A 1 109 ? -5.192 -8.401 -9.961 1.00 96.56 109 MET A CA 1
ATOM 855 C C . MET A 1 109 ? -3.719 -8.189 -10.303 1.00 96.56 109 MET A C 1
ATOM 857 O O . MET A 1 109 ? -3.171 -7.099 -10.115 1.00 96.56 109 MET A O 1
ATOM 861 N N . TYR A 1 110 ? -3.084 -9.245 -10.812 1.00 96.75 110 TYR A N 1
ATOM 862 C CA . TYR A 1 110 ? -1.783 -9.204 -11.450 1.00 96.75 110 TYR A CA 1
ATOM 863 C C . TYR A 1 110 ? -1.959 -9.254 -12.971 1.00 96.75 110 TYR A C 1
ATOM 865 O O . TYR A 1 110 ? -2.561 -10.175 -13.510 1.00 96.75 110 TYR A O 1
ATOM 873 N N . THR A 1 111 ? -1.411 -8.263 -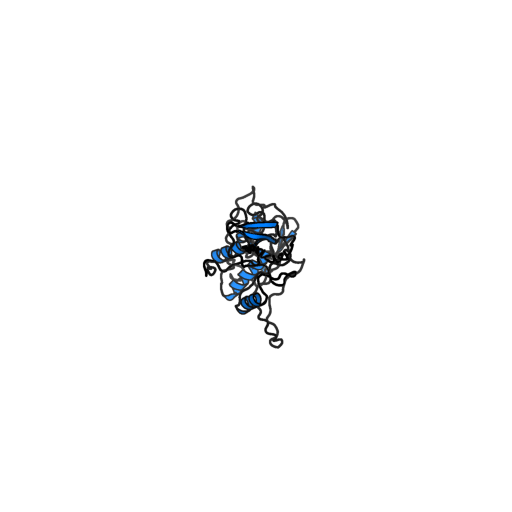13.674 1.00 93.81 111 THR A N 1
ATOM 874 C CA . THR A 1 111 ? -1.566 -8.105 -15.133 1.00 93.81 111 THR A CA 1
ATOM 875 C C . THR A 1 111 ? -0.264 -8.335 -15.909 1.00 93.81 111 THR A C 1
ATOM 877 O O . THR A 1 111 ? -0.203 -8.117 -17.121 1.00 93.81 111 THR A O 1
ATOM 880 N N . GLY A 1 112 ? 0.800 -8.765 -15.225 1.00 94.94 112 GLY A N 1
ATOM 881 C CA . GLY A 1 112 ? 2.106 -8.998 -15.838 1.00 94.94 112 GLY A CA 1
ATOM 882 C C . GLY A 1 112 ? 2.206 -10.343 -16.578 1.00 94.94 112 GLY A C 1
ATOM 883 O O . GLY A 1 112 ? 1.374 -11.229 -16.405 1.00 94.94 112 GLY A O 1
ATOM 884 N N . PRO A 1 113 ? 3.234 -10.538 -17.422 1.00 96.50 113 PRO A N 1
ATOM 885 C CA . PRO A 1 113 ? 3.374 -11.727 -18.266 1.00 96.50 113 PRO A CA 1
ATOM 886 C C . PRO A 1 113 ? 3.921 -12.969 -17.540 1.00 96.50 113 PRO A C 1
ATOM 888 O O . PRO A 1 113 ? 3.873 -14.075 -18.092 1.00 96.50 113 PRO A O 1
ATOM 891 N N . THR A 1 114 ? 4.507 -12.824 -16.348 1.00 97.25 114 THR A N 1
ATOM 892 C CA . THR A 1 114 ? 5.126 -13.949 -15.634 1.00 97.25 114 THR A CA 1
ATOM 893 C C . THR A 1 114 ? 4.080 -14.982 -15.224 1.00 97.25 114 THR A C 1
ATOM 895 O O . THR A 1 114 ? 2.925 -14.663 -14.968 1.00 97.25 114 THR A O 1
ATOM 898 N N . ASN A 1 115 ? 4.488 -16.256 -15.185 1.00 96.62 115 ASN A N 1
ATOM 899 C CA . ASN A 1 115 ? 3.635 -17.372 -14.762 1.00 96.62 115 ASN A CA 1
ATOM 900 C C . ASN A 1 115 ? 2.293 -17.438 -15.524 1.00 96.62 115 ASN A C 1
ATOM 902 O O . ASN A 1 115 ? 1.263 -17.822 -14.981 1.00 96.62 115 ASN A O 1
ATOM 906 N N . GLY A 1 116 ? 2.317 -17.057 -16.806 1.00 95.50 116 GLY A N 1
ATOM 907 C CA . GLY A 1 116 ? 1.144 -17.112 -17.675 1.00 95.50 116 GLY A CA 1
ATOM 908 C C . GLY A 1 116 ? 0.056 -16.094 -17.331 1.00 95.50 116 GLY A C 1
ATOM 909 O O . GLY A 1 116 ? -1.092 -16.337 -17.685 1.00 95.50 116 GLY A O 1
ATOM 910 N N . GLY A 1 117 ? 0.397 -14.992 -16.656 1.00 95.38 117 GLY A N 1
ATOM 911 C CA . GLY A 1 117 ? -0.574 -13.971 -16.252 1.00 95.38 117 GLY A CA 1
ATOM 912 C C . GLY A 1 117 ? -1.249 -14.231 -14.909 1.00 95.38 117 GLY A C 1
ATOM 913 O O . GLY A 1 117 ? -2.200 -13.540 -14.581 1.00 95.38 117 GLY A O 1
ATOM 914 N N . VAL A 1 118 ? -0.776 -15.215 -14.138 1.00 96.69 118 VAL A N 1
ATOM 915 C CA . VAL A 1 118 ? -1.289 -15.526 -12.795 1.00 96.69 118 VAL A CA 1
ATOM 916 C C . VAL A 1 118 ? -0.210 -15.236 -11.767 1.00 96.69 118 VAL A C 1
ATOM 918 O O . VAL A 1 118 ? 0.921 -15.706 -11.915 1.00 96.69 118 VAL A O 1
ATOM 921 N N . MET A 1 119 ? -0.551 -14.511 -10.706 1.00 97.81 119 MET A N 1
ATOM 922 C CA . MET A 1 119 ? 0.379 -14.066 -9.678 1.00 97.81 119 MET A CA 1
ATOM 923 C C . MET A 1 119 ? 1.127 -15.255 -9.047 1.00 97.81 119 MET A C 1
ATOM 925 O O . MET A 1 119 ? 0.508 -16.102 -8.398 1.00 97.81 119 MET A O 1
ATOM 929 N N . PRO A 1 120 ? 2.465 -15.334 -9.181 1.00 97.75 120 PRO A N 1
ATOM 930 C CA . PRO A 1 120 ? 3.265 -16.361 -8.522 1.00 97.75 120 PRO A CA 1
ATOM 931 C C . PRO A 1 120 ? 3.046 -16.438 -7.003 1.00 97.75 120 PRO A C 1
ATOM 933 O O . PRO A 1 120 ? 2.984 -15.420 -6.323 1.00 97.75 120 PRO A O 1
ATOM 936 N N . MET A 1 121 ? 3.089 -17.645 -6.428 1.00 97.19 121 MET A N 1
ATOM 937 C CA . MET A 1 121 ? 2.984 -17.843 -4.969 1.00 97.19 121 MET A CA 1
ATOM 938 C C . MET A 1 121 ? 4.174 -17.290 -4.171 1.00 97.19 121 MET A C 1
ATOM 940 O O . MET A 1 121 ? 4.119 -17.204 -2.948 1.00 97.19 121 MET A O 1
ATOM 944 N N . THR A 1 122 ? 5.264 -16.914 -4.845 1.00 96.88 122 THR A N 1
ATOM 945 C CA . THR A 1 122 ? 6.385 -16.181 -4.250 1.00 96.88 122 THR A CA 1
ATOM 946 C C . THR A 1 122 ? 6.985 -15.221 -5.273 1.00 96.88 122 THR A C 1
ATOM 948 O O . THR A 1 122 ? 6.946 -15.482 -6.472 1.00 96.88 122 THR A O 1
ATOM 951 N N . ASN A 1 123 ? 7.659 -14.169 -4.816 1.00 96.94 123 ASN A N 1
ATOM 952 C CA . ASN A 1 123 ? 8.344 -13.215 -5.691 1.00 96.94 123 ASN A CA 1
ATOM 953 C C . ASN A 1 123 ? 9.773 -13.644 -6.092 1.00 96.94 123 ASN A C 1
ATOM 955 O O . ASN A 1 123 ? 10.573 -12.827 -6.542 1.00 96.94 123 ASN A O 1
ATOM 959 N N . ALA A 1 124 ? 10.127 -14.926 -5.936 1.00 96.50 124 ALA A N 1
ATOM 960 C CA . ALA A 1 124 ? 11.478 -15.414 -6.227 1.00 96.50 124 ALA A CA 1
ATOM 961 C C . ALA A 1 124 ? 11.857 -15.298 -7.715 1.00 96.50 124 ALA A C 1
ATOM 963 O O . ALA A 1 124 ? 13.026 -15.082 -8.033 1.00 96.50 124 ALA A O 1
ATOM 964 N N . ILE A 1 125 ? 10.875 -15.408 -8.614 1.00 97.44 125 ILE A N 1
ATOM 965 C CA . ILE A 1 125 ? 11.075 -15.398 -10.070 1.00 97.44 125 ILE A CA 1
ATOM 966 C C . ILE A 1 125 ? 11.623 -14.067 -10.605 1.00 97.44 125 ILE A C 1
ATOM 968 O O . ILE A 1 125 ? 12.378 -14.067 -11.573 1.00 97.44 125 ILE A O 1
ATOM 972 N N . TRP A 1 126 ? 11.321 -12.945 -9.943 1.00 97.81 126 TRP A N 1
ATOM 973 C CA . TRP A 1 126 ? 11.847 -11.626 -10.316 1.00 97.81 126 TRP A CA 1
ATOM 974 C C . TRP A 1 126 ? 13.178 -11.289 -9.634 1.00 97.81 126 TRP A C 1
ATOM 976 O O . TRP A 1 126 ? 13.787 -10.260 -9.932 1.00 97.81 126 TRP A O 1
ATOM 986 N N . GLY A 1 127 ? 13.662 -12.153 -8.739 1.00 96.75 127 GLY A N 1
ATOM 987 C CA . GLY A 1 127 ? 14.960 -12.012 -8.089 1.00 96.75 127 GLY A CA 1
ATOM 988 C C . GLY A 1 127 ? 15.096 -10.758 -7.218 1.00 96.75 127 GLY A C 1
ATOM 989 O O . GLY A 1 127 ? 14.150 -10.297 -6.573 1.00 96.75 127 GLY A O 1
ATOM 990 N N . SER A 1 128 ? 16.316 -10.224 -7.181 1.00 97.06 128 SER A N 1
ATOM 991 C CA . SER A 1 128 ? 16.679 -9.043 -6.397 1.00 97.06 128 SER A CA 1
ATOM 992 C C . SER A 1 128 ? 17.409 -8.011 -7.252 1.00 97.06 128 SER A C 1
ATOM 994 O O . SER A 1 128 ? 18.034 -8.348 -8.255 1.00 97.06 128 SER A O 1
ATOM 996 N N . VAL A 1 129 ? 17.403 -6.765 -6.790 1.00 97.25 129 VAL A N 1
ATOM 997 C CA . VAL A 1 129 ? 18.195 -5.658 -7.330 1.00 97.25 129 VAL A CA 1
ATOM 998 C C . VAL A 1 129 ? 19.021 -5.017 -6.215 1.00 97.25 129 VAL A C 1
ATOM 1000 O O . VAL A 1 129 ? 18.602 -5.008 -5.058 1.00 97.25 129 VAL A O 1
ATOM 1003 N N . THR A 1 130 ? 20.195 -4.487 -6.560 1.00 97.19 130 THR A N 1
ATOM 1004 C CA . THR A 1 130 ? 21.001 -3.652 -5.662 1.00 97.19 130 THR A CA 1
ATOM 1005 C C . THR A 1 130 ? 20.841 -2.193 -6.060 1.00 97.19 130 THR A C 1
ATOM 1007 O O . THR A 1 130 ? 21.222 -1.822 -7.169 1.00 97.19 130 THR A O 1
ATOM 1010 N N . ILE A 1 131 ? 20.316 -1.366 -5.158 1.00 96.12 131 ILE A N 1
ATOM 1011 C CA . ILE A 1 131 ? 20.154 0.081 -5.354 1.00 96.12 131 ILE A CA 1
ATOM 1012 C C . ILE A 1 131 ? 20.866 0.777 -4.198 1.00 96.12 131 ILE A C 1
ATOM 1014 O O . ILE A 1 131 ? 20.616 0.452 -3.042 1.00 96.12 131 ILE A O 1
ATOM 1018 N N . ASN A 1 132 ? 21.814 1.665 -4.508 1.00 95.00 132 ASN A N 1
ATOM 1019 C CA . ASN A 1 132 ? 22.599 2.417 -3.517 1.00 95.00 132 ASN A CA 1
ATOM 1020 C C . ASN A 1 132 ? 23.206 1.551 -2.394 1.00 95.00 132 ASN A C 1
ATOM 1022 O O . ASN A 1 132 ? 23.265 1.943 -1.233 1.00 95.00 132 ASN A O 1
ATOM 1026 N N . GLY A 1 133 ? 23.677 0.350 -2.750 1.00 92.88 133 GLY A N 1
ATOM 1027 C CA . GLY A 1 133 ? 24.300 -0.592 -1.813 1.00 92.88 133 GLY A CA 1
ATOM 1028 C C . GLY A 1 133 ? 23.319 -1.469 -1.028 1.00 92.88 133 GLY A C 1
ATOM 1029 O O . GLY A 1 133 ? 23.759 -2.327 -0.266 1.00 92.88 133 GLY A O 1
ATOM 1030 N N . GLU A 1 134 ? 22.011 -1.319 -1.238 1.00 92.81 134 GLU A N 1
ATOM 1031 C CA . GLU A 1 134 ? 20.982 -2.124 -0.588 1.00 92.81 134 GLU A CA 1
ATOM 1032 C C . GLU A 1 134 ? 20.396 -3.170 -1.539 1.00 92.81 134 GLU A C 1
ATOM 1034 O O . GLU A 1 134 ? 19.903 -2.843 -2.617 1.00 92.81 134 GLU A O 1
ATOM 1039 N N . VAL A 1 135 ? 20.409 -4.439 -1.124 1.00 94.50 135 VAL A N 1
ATOM 1040 C CA . VAL A 1 135 ? 19.745 -5.518 -1.868 1.00 94.50 135 VAL A CA 1
ATOM 1041 C C . VAL A 1 135 ? 18.261 -5.533 -1.517 1.00 94.50 135 VAL A C 1
ATOM 1043 O O . VAL A 1 135 ? 17.898 -5.571 -0.336 1.00 94.50 135 VAL A O 1
ATOM 1046 N N . ARG A 1 136 ? 17.402 -5.529 -2.537 1.00 94.31 136 ARG A N 1
ATOM 1047 C CA . ARG A 1 136 ? 15.941 -5.534 -2.415 1.00 94.31 136 ARG A CA 1
ATOM 1048 C C . ARG A 1 136 ? 15.312 -6.557 -3.339 1.00 94.31 136 ARG A C 1
ATOM 1050 O O . ARG A 1 136 ? 15.811 -6.796 -4.435 1.00 94.31 136 ARG A O 1
ATOM 1057 N N . LYS A 1 137 ? 14.234 -7.182 -2.871 1.00 96.56 137 LYS A N 1
ATOM 1058 C CA . LYS A 1 137 ? 13.475 -8.174 -3.634 1.00 96.56 137 LYS A CA 1
ATOM 1059 C C . LYS A 1 137 ? 12.489 -7.457 -4.535 1.00 96.56 137 LYS A C 1
ATOM 1061 O O . LYS A 1 137 ? 11.947 -6.422 -4.153 1.00 96.56 137 LYS A O 1
ATOM 1066 N N . GLN A 1 138 ? 12.285 -7.993 -5.728 1.00 97.94 138 GLN A N 1
ATOM 1067 C CA . GLN A 1 138 ? 11.413 -7.385 -6.728 1.00 97.94 138 GLN A CA 1
ATOM 1068 C C . GLN A 1 138 ? 10.059 -8.093 -6.723 1.00 97.94 138 GLN A C 1
ATOM 1070 O O . GLN A 1 138 ? 10.003 -9.318 -6.677 1.00 97.94 138 GLN A O 1
ATOM 1075 N N . CYS A 1 139 ? 8.973 -7.329 -6.756 1.00 98.00 139 CYS A N 1
ATOM 1076 C CA . CYS A 1 139 ? 7.612 -7.831 -6.903 1.00 98.00 139 CYS A CA 1
ATOM 1077 C C . CYS A 1 139 ? 6.814 -6.777 -7.683 1.00 98.00 139 CYS A C 1
ATOM 1079 O O . CYS A 1 139 ? 6.438 -5.775 -7.082 1.00 98.00 139 CYS A O 1
ATOM 1081 N N . PRO A 1 140 ? 6.572 -6.964 -8.993 1.00 97.69 140 PRO A N 1
ATOM 1082 C CA . PRO A 1 140 ? 5.882 -5.986 -9.837 1.00 97.69 140 PRO A CA 1
ATOM 1083 C C . PRO A 1 140 ? 4.498 -5.589 -9.324 1.00 97.69 140 PRO A C 1
ATOM 1085 O O . PRO A 1 140 ? 4.130 -4.432 -9.456 1.00 97.69 140 PRO A O 1
ATOM 1088 N N . LEU A 1 141 ? 3.777 -6.517 -8.683 1.00 98.19 141 LEU A N 1
ATOM 1089 C CA . LEU A 1 141 ? 2.478 -6.239 -8.062 1.00 98.19 141 LEU A CA 1
ATOM 1090 C C . LEU A 1 141 ? 2.593 -5.322 -6.833 1.00 98.19 141 LEU A C 1
ATOM 1092 O O . LEU A 1 141 ? 1.683 -4.551 -6.550 1.00 98.19 141 LEU A O 1
ATOM 1096 N N . SER A 1 142 ? 3.720 -5.392 -6.116 1.00 98.19 142 SER A N 1
ATOM 1097 C CA . SER A 1 142 ? 4.005 -4.530 -4.965 1.00 98.19 142 SER A CA 1
ATOM 1098 C C . SER A 1 142 ? 4.579 -3.189 -5.403 1.00 98.19 142 SER A C 1
ATOM 1100 O O . SER A 1 142 ? 4.035 -2.155 -5.047 1.00 98.19 142 SER A O 1
ATOM 1102 N N . ALA A 1 143 ? 5.667 -3.207 -6.178 1.00 98.12 143 ALA A N 1
ATOM 1103 C CA . ALA A 1 143 ? 6.377 -2.030 -6.661 1.00 98.12 143 ALA A CA 1
ATOM 1104 C C . ALA A 1 143 ? 6.979 -2.310 -8.048 1.00 98.12 143 ALA A C 1
ATOM 1106 O O . ALA A 1 143 ? 7.837 -3.188 -8.210 1.00 98.12 143 ALA A O 1
ATOM 1107 N N . THR A 1 144 ? 6.545 -1.556 -9.058 1.00 98.00 144 THR A N 1
ATOM 1108 C CA . THR A 1 144 ? 7.044 -1.704 -10.431 1.00 98.00 144 THR A CA 1
ATOM 1109 C C . THR A 1 144 ? 8.456 -1.157 -10.613 1.00 98.00 144 THR A C 1
ATOM 1111 O O . THR A 1 144 ? 8.888 -0.235 -9.925 1.00 98.00 144 THR A O 1
ATOM 1114 N N . ARG A 1 145 ? 9.195 -1.717 -11.578 1.00 97.31 145 ARG A N 1
ATOM 1115 C CA . ARG A 1 145 ? 10.527 -1.238 -11.963 1.00 97.31 145 ARG A CA 1
ATOM 1116 C C . ARG A 1 145 ? 10.802 -1.523 -13.433 1.00 97.31 145 ARG A C 1
ATOM 1118 O O . ARG A 1 145 ? 10.433 -2.582 -13.941 1.00 97.31 145 ARG A O 1
ATOM 1125 N N . ASN A 1 146 ? 11.472 -0.602 -14.110 1.00 97.50 146 ASN A N 1
ATOM 1126 C CA . ASN A 1 146 ? 11.871 -0.752 -15.499 1.00 97.50 146 ASN A CA 1
ATOM 1127 C C . ASN A 1 146 ? 12.741 -2.003 -15.697 1.00 97.50 146 ASN A C 1
ATOM 1129 O O . ASN A 1 146 ? 13.669 -2.275 -14.928 1.00 97.50 146 ASN A O 1
ATOM 1133 N N . GLY A 1 147 ? 12.444 -2.765 -16.749 1.00 96.62 147 GLY A N 1
ATOM 1134 C CA . GLY A 1 147 ? 13.129 -4.010 -17.081 1.00 96.62 147 GLY A CA 1
ATOM 1135 C C . GLY A 1 147 ? 12.711 -5.213 -16.233 1.00 96.62 147 GLY A C 1
ATOM 1136 O O . GLY A 1 147 ? 13.278 -6.291 -16.407 1.00 96.62 147 GLY A O 1
ATOM 1137 N N . VAL A 1 148 ? 11.735 -5.063 -15.335 1.00 97.12 148 VAL A N 1
ATOM 1138 C CA . VAL A 1 148 ? 11.159 -6.172 -14.569 1.00 97.12 148 VAL A CA 1
ATOM 1139 C C . VAL A 1 148 ? 9.808 -6.531 -15.166 1.00 97.12 148 VAL A C 1
ATOM 1141 O O . VAL A 1 148 ? 8.998 -5.657 -15.461 1.00 97.12 148 VAL A O 1
ATOM 1144 N N . ASP A 1 149 ? 9.576 -7.831 -15.344 1.00 96.81 149 ASP A N 1
ATOM 1145 C CA . ASP A 1 149 ? 8.265 -8.374 -15.709 1.00 96.81 149 ASP A CA 1
ATOM 1146 C C . ASP A 1 149 ? 7.667 -7.792 -17.000 1.00 96.81 149 ASP A C 1
ATOM 1148 O O . ASP A 1 149 ? 6.485 -7.496 -17.100 1.00 96.81 149 ASP A O 1
ATOM 1152 N N . GLY A 1 150 ? 8.520 -7.584 -18.005 1.00 94.75 150 GLY A N 1
ATOM 1153 C CA . GLY A 1 150 ? 8.112 -7.047 -19.304 1.00 94.75 150 GLY A CA 1
ATOM 1154 C C . GLY A 1 150 ? 7.898 -5.530 -19.341 1.00 94.75 150 GLY A C 1
ATOM 1155 O O . GLY A 1 150 ? 7.679 -4.995 -20.426 1.00 94.75 150 GLY A O 1
ATOM 1156 N N . ARG A 1 151 ? 8.022 -4.815 -18.213 1.00 95.75 151 ARG A N 1
ATOM 1157 C CA . ARG A 1 151 ? 7.935 -3.349 -18.186 1.00 95.75 151 ARG A CA 1
ATOM 1158 C C . ARG A 1 151 ? 9.113 -2.709 -18.930 1.00 95.75 151 ARG A C 1
ATOM 1160 O O . ARG A 1 151 ? 10.269 -3.028 -18.657 1.00 95.75 151 ARG A O 1
ATOM 1167 N N . THR A 1 152 ? 8.825 -1.758 -19.822 1.00 96.19 152 THR A N 1
ATOM 1168 C CA . THR A 1 152 ? 9.830 -1.025 -20.626 1.00 96.19 152 THR A CA 1
ATOM 1169 C C . THR A 1 152 ? 9.923 0.470 -20.308 1.00 96.19 152 THR A C 1
ATOM 1171 O O . THR A 1 152 ? 10.632 1.209 -20.991 1.00 96.19 152 THR A O 1
ATOM 1174 N N . THR A 1 153 ? 9.173 0.938 -19.316 1.00 96.12 153 THR A N 1
ATOM 1175 C CA . THR A 1 153 ? 9.141 2.326 -18.840 1.00 96.12 153 THR A CA 1
ATOM 1176 C C . THR A 1 153 ? 9.534 2.382 -17.365 1.00 96.12 153 THR A C 1
ATOM 1178 O O . THR A 1 153 ? 9.538 1.360 -16.676 1.00 96.12 153 THR A O 1
ATOM 1181 N N . LEU A 1 154 ? 9.875 3.576 -16.871 1.00 97.50 154 LEU A N 1
ATOM 1182 C CA . LEU A 1 154 ? 10.128 3.794 -15.444 1.00 97.50 154 LEU A CA 1
ATOM 1183 C C . LEU A 1 154 ? 8.886 3.426 -14.625 1.00 97.50 154 LEU A C 1
ATOM 1185 O O . LEU A 1 154 ? 7.751 3.594 -15.083 1.00 97.50 154 LEU A O 1
ATOM 1189 N N . GLY A 1 155 ? 9.109 2.817 -13.467 1.00 97.69 155 GLY A N 1
ATOM 1190 C CA . GLY A 1 155 ? 8.059 2.445 -12.523 1.00 97.69 155 GLY A CA 1
ATOM 1191 C C . GLY A 1 155 ? 8.312 3.013 -11.136 1.00 97.69 155 GLY A C 1
ATOM 1192 O O . GLY A 1 155 ? 9.229 3.806 -10.928 1.00 97.69 155 GLY A O 1
ATOM 1193 N N . HIS A 1 156 ? 7.524 2.536 -10.181 1.00 98.38 156 HIS A N 1
ATOM 1194 C CA . HIS A 1 156 ? 7.540 2.947 -8.785 1.00 98.38 156 HIS A CA 1
ATOM 1195 C C . HIS A 1 156 ? 8.944 3.027 -8.173 1.00 98.38 156 HIS A C 1
ATOM 1197 O O . HIS A 1 156 ? 9.341 4.043 -7.609 1.00 98.38 156 HIS A O 1
ATOM 1203 N N . VAL A 1 157 ? 9.718 1.946 -8.289 1.00 98.31 157 VAL A N 1
ATOM 1204 C CA . VAL A 1 157 ? 11.060 1.855 -7.703 1.00 98.31 157 VAL A CA 1
ATOM 1205 C C . VAL A 1 157 ? 12.019 2.830 -8.372 1.00 98.31 157 VAL A C 1
ATOM 1207 O O . VAL A 1 157 ? 12.892 3.369 -7.702 1.00 98.31 157 VAL A O 1
ATOM 1210 N N . ASP A 1 158 ? 11.890 3.041 -9.682 1.00 98.19 158 ASP A N 1
ATOM 1211 C CA . ASP A 1 158 ? 12.778 3.965 -10.380 1.00 98.19 158 ASP A CA 1
ATOM 1212 C C . ASP A 1 158 ? 12.492 5.406 -9.959 1.00 98.19 158 ASP A C 1
ATOM 1214 O O . ASP A 1 158 ? 13.433 6.171 -9.769 1.00 98.19 158 ASP A O 1
ATOM 1218 N N . ASP A 1 159 ? 11.216 5.752 -9.781 1.00 98.56 159 ASP A N 1
ATOM 1219 C CA . ASP A 1 159 ? 10.800 7.112 -9.464 1.00 98.56 159 ASP A CA 1
ATOM 1220 C C . ASP A 1 159 ? 11.025 7.492 -8.009 1.00 98.56 159 ASP A C 1
ATOM 1222 O O . ASP A 1 159 ? 11.508 8.595 -7.766 1.00 98.56 159 ASP A O 1
ATOM 1226 N N . TYR A 1 160 ? 10.694 6.617 -7.056 1.00 98.38 160 TYR A N 1
ATOM 1227 C CA . TYR A 1 160 ? 10.639 6.998 -5.641 1.00 98.38 160 TYR A CA 1
ATOM 1228 C C . TYR A 1 160 ? 11.755 6.394 -4.791 1.00 98.38 160 TYR A C 1
ATOM 1230 O O . TYR A 1 160 ? 12.213 7.041 -3.861 1.00 98.38 160 TYR A O 1
ATOM 1238 N N . TRP A 1 161 ? 12.264 5.203 -5.127 1.00 98.19 161 TRP A N 1
ATOM 1239 C CA . TRP A 1 161 ? 13.202 4.518 -4.238 1.00 98.19 161 TRP A CA 1
ATOM 1240 C C . TRP A 1 161 ? 14.658 4.969 -4.402 1.00 98.19 161 TRP A C 1
ATOM 1242 O O . TRP A 1 161 ? 15.302 4.744 -5.430 1.00 98.19 161 TRP A O 1
ATOM 1252 N N . HIS A 1 162 ? 15.245 5.471 -3.318 1.00 97.44 162 HIS A N 1
ATOM 1253 C CA . HIS A 1 162 ? 16.674 5.736 -3.186 1.00 97.44 162 HIS A CA 1
ATOM 1254 C C . HIS A 1 162 ? 17.363 4.748 -2.231 1.00 97.44 162 HIS A C 1
ATOM 1256 O O . HIS A 1 162 ? 18.312 4.061 -2.613 1.00 97.44 162 HIS A O 1
ATOM 1262 N N . SER A 1 163 ? 16.916 4.677 -0.982 1.00 96.44 163 SER A N 1
ATOM 1263 C CA . SER A 1 163 ? 17.431 3.802 0.077 1.00 96.44 163 SER A CA 1
ATOM 1264 C C . SER A 1 163 ? 16.481 3.845 1.265 1.00 96.44 163 SER A C 1
ATOM 1266 O O . SER A 1 163 ? 15.934 4.899 1.557 1.00 96.44 163 SER A O 1
ATOM 1268 N N . TYR A 1 164 ? 16.370 2.769 2.035 1.00 95.56 164 TYR A N 1
ATOM 1269 C CA . TYR A 1 164 ? 15.437 2.700 3.163 1.00 95.56 164 TYR A CA 1
ATOM 1270 C C . TYR A 1 164 ? 15.514 3.918 4.108 1.00 95.56 164 TYR A C 1
ATOM 1272 O O . TYR A 1 164 ? 16.586 4.268 4.607 1.00 95.56 164 TYR A O 1
ATOM 1280 N N . GLY A 1 165 ? 14.361 4.532 4.378 1.00 95.38 165 GLY A N 1
ATOM 1281 C CA . GLY A 1 165 ? 14.198 5.724 5.211 1.00 95.38 165 GLY A CA 1
ATOM 1282 C C . GLY A 1 165 ? 14.568 7.050 4.537 1.00 95.38 165 GLY A C 1
ATOM 1283 O O . GLY A 1 165 ? 14.522 8.088 5.195 1.00 95.38 165 GLY A O 1
ATOM 1284 N N . SER A 1 166 ? 14.947 7.039 3.258 1.00 97.25 166 SER A N 1
ATOM 1285 C CA . SER A 1 166 ? 15.271 8.239 2.485 1.00 97.25 166 SER A CA 1
ATOM 1286 C C . SER A 1 166 ? 14.036 9.093 2.206 1.00 97.25 166 SER A C 1
ATOM 1288 O O . SER A 1 166 ? 12.934 8.585 2.032 1.00 97.25 166 SER A O 1
ATOM 1290 N N . SER A 1 167 ? 14.253 10.403 2.129 1.00 97.88 167 SER A N 1
ATOM 1291 C CA . SER A 1 167 ? 13.285 11.410 1.681 1.00 97.88 167 SER A CA 1
ATOM 1292 C C . SER A 1 167 ? 13.584 11.922 0.263 1.00 97.88 167 SER A C 1
ATOM 1294 O O . SER A 1 167 ? 13.177 13.018 -0.115 1.00 97.88 167 SER A O 1
ATOM 1296 N N . ASN A 1 168 ? 14.441 11.216 -0.468 1.00 97.75 168 ASN A N 1
ATOM 1297 C CA . ASN A 1 168 ? 14.850 11.569 -1.818 1.00 97.75 168 ASN A CA 1
ATOM 1298 C C . ASN A 1 168 ? 14.103 10.694 -2.817 1.00 97.75 168 ASN A C 1
ATOM 1300 O O . ASN A 1 168 ? 14.467 9.529 -2.940 1.00 97.75 168 ASN A O 1
ATOM 1304 N N . ASP A 1 169 ? 13.159 11.291 -3.541 1.00 98.31 169 ASP A N 1
ATOM 1305 C CA . ASP A 1 169 ? 12.479 10.668 -4.674 1.00 98.31 169 ASP A CA 1
ATOM 1306 C C . ASP A 1 169 ? 13.287 10.949 -5.955 1.00 98.31 169 ASP A C 1
ATOM 1308 O O . ASP A 1 169 ? 13.317 12.101 -6.413 1.00 98.31 169 ASP A O 1
ATOM 1312 N N . PRO A 1 170 ? 13.956 9.945 -6.557 1.00 98.12 170 PRO A N 1
ATOM 1313 C CA . PRO A 1 170 ? 14.815 10.146 -7.719 1.00 98.12 170 PRO A CA 1
ATOM 1314 C C . PRO A 1 170 ? 14.186 10.894 -8.901 1.00 98.12 170 PRO A C 1
ATOM 1316 O O . PRO A 1 170 ? 14.902 11.640 -9.570 1.00 98.12 170 PRO A O 1
ATOM 1319 N N . TYR A 1 171 ? 12.883 10.749 -9.171 1.00 98.12 171 TYR A N 1
ATOM 1320 C CA . TYR A 1 171 ? 12.243 11.443 -10.299 1.00 98.12 171 TYR A CA 1
ATOM 1321 C C . TYR A 1 171 ? 12.229 12.965 -10.139 1.00 98.12 171 TYR A C 1
ATOM 1323 O O . TYR A 1 171 ? 12.271 13.699 -11.134 1.00 98.12 171 TYR A O 1
ATOM 1331 N N . TYR A 1 172 ? 12.187 13.455 -8.899 1.00 97.44 172 TYR A N 1
ATOM 1332 C CA . TYR A 1 172 ? 11.908 14.851 -8.609 1.00 97.44 172 TYR A CA 1
ATOM 1333 C C . TYR A 1 172 ? 13.033 15.764 -9.111 1.00 97.44 172 TYR A C 1
ATOM 1335 O O . TYR A 1 172 ? 14.153 15.769 -8.600 1.00 97.44 172 TYR A O 1
ATOM 1343 N N . GLY A 1 173 ? 12.724 16.552 -10.145 1.00 96.19 173 GLY A N 1
ATOM 1344 C CA . GLY A 1 173 ? 13.677 17.433 -10.825 1.00 96.19 173 GLY A CA 1
ATOM 1345 C C . GLY A 1 173 ? 14.548 16.755 -11.891 1.00 96.19 173 GLY A C 1
ATOM 1346 O O . GLY A 1 173 ? 15.354 17.446 -12.513 1.00 96.19 173 GLY A O 1
ATOM 1347 N N . ASN A 1 174 ? 14.379 15.449 -12.137 1.00 97.75 174 ASN A N 1
ATOM 1348 C CA . ASN A 1 174 ? 15.209 14.683 -13.071 1.00 97.75 174 ASN A CA 1
ATOM 1349 C C . ASN A 1 174 ? 14.436 14.147 -14.290 1.00 97.75 174 ASN A C 1
ATOM 1351 O O . ASN A 1 174 ? 14.941 14.246 -15.409 1.00 97.75 174 ASN A O 1
ATOM 1355 N N . TRP A 1 175 ? 13.223 13.609 -14.117 1.00 97.81 175 TRP A N 1
ATOM 1356 C CA . TRP A 1 175 ? 12.386 13.124 -15.226 1.00 97.81 175 TRP A CA 1
ATOM 1357 C C . TRP A 1 175 ? 10.888 13.202 -14.907 1.00 97.81 175 TRP A C 1
ATOM 1359 O O . TRP A 1 175 ? 10.477 13.531 -13.797 1.00 97.81 175 TRP A O 1
ATOM 1369 N N . THR A 1 176 ? 10.056 12.943 -15.917 1.00 97.44 176 THR A N 1
ATOM 1370 C CA . THR A 1 176 ? 8.602 12.862 -15.745 1.00 97.44 176 THR A CA 1
ATOM 1371 C C . THR A 1 176 ? 8.242 11.590 -14.989 1.00 97.44 176 THR A C 1
ATOM 1373 O O . THR A 1 176 ? 8.594 10.501 -15.435 1.00 97.44 176 THR A O 1
ATOM 1376 N N . GLN A 1 177 ? 7.519 11.754 -13.883 1.00 97.44 177 GLN A N 1
ATOM 1377 C CA . GLN A 1 177 ? 6.947 10.671 -13.084 1.00 97.44 177 GLN A CA 1
ATOM 1378 C C . GLN A 1 177 ? 6.118 9.712 -13.951 1.00 97.44 177 GLN A C 1
ATOM 1380 O O . GLN A 1 177 ? 5.425 10.138 -14.882 1.00 97.44 177 GLN A O 1
ATOM 1385 N N . HIS A 1 178 ? 6.172 8.423 -13.645 1.00 96.56 178 HIS A N 1
ATOM 1386 C CA . HIS A 1 178 ? 5.343 7.411 -14.277 1.00 96.56 178 HIS A CA 1
ATOM 1387 C C . HIS A 1 178 ? 3.862 7.566 -13.892 1.00 96.56 178 HIS A C 1
ATOM 1389 O O . HIS A 1 178 ? 3.506 8.132 -12.860 1.00 96.56 178 HIS A O 1
ATOM 1395 N N . THR A 1 179 ? 2.983 7.052 -14.751 1.00 93.12 179 THR A N 1
ATOM 1396 C CA . THR A 1 179 ? 1.541 6.982 -14.485 1.00 93.12 179 THR A CA 1
ATOM 1397 C C . THR A 1 179 ? 1.228 5.803 -13.569 1.00 93.12 179 THR A C 1
ATOM 1399 O O . THR A 1 179 ? 1.791 4.727 -13.762 1.00 93.12 179 THR A O 1
ATOM 1402 N N . TYR A 1 180 ? 0.322 5.999 -12.609 1.00 89.94 180 TYR A N 1
ATOM 1403 C CA . TYR A 1 180 ? -0.103 4.942 -11.687 1.00 89.94 180 TYR A CA 1
ATOM 1404 C C . TYR A 1 180 ? -0.993 3.964 -12.443 1.00 89.94 180 TYR A C 1
ATOM 1406 O O . TYR A 1 180 ? -1.925 4.404 -13.114 1.00 89.94 180 TYR A O 1
ATOM 1414 N N . ASP A 1 181 ? -0.706 2.668 -12.335 1.00 76.62 181 ASP A N 1
ATOM 1415 C CA . ASP A 1 181 ? -1.571 1.622 -12.915 1.00 76.62 181 ASP A CA 1
ATOM 1416 C C . ASP A 1 181 ? -1.244 0.206 -12.404 1.00 76.62 181 ASP A C 1
ATOM 1418 O O . ASP A 1 181 ? -2.068 -0.709 -12.400 1.00 76.62 181 ASP A O 1
ATOM 1422 N N . ASP A 1 182 ? -0.009 -0.014 -11.954 1.00 84.56 182 ASP A N 1
ATOM 1423 C CA . ASP A 1 182 ? 0.535 -1.369 -12.008 1.00 84.56 182 ASP A CA 1
ATOM 1424 C C . ASP A 1 182 ? 0.844 -2.000 -10.653 1.00 84.56 182 ASP A C 1
ATOM 1426 O O . ASP A 1 182 ? 1.024 -3.219 -10.596 1.00 84.56 182 ASP A O 1
ATOM 1430 N N . CYS A 1 183 ? 0.896 -1.226 -9.564 1.00 97.38 183 CYS A N 1
ATOM 1431 C CA . CYS A 1 183 ? 1.289 -1.770 -8.269 1.00 97.38 183 CYS A CA 1
ATOM 1432 C C . CYS A 1 183 ? 0.626 -1.111 -7.063 1.00 97.38 183 CYS A C 1
ATOM 1434 O O . CYS A 1 183 ? 0.229 0.051 -7.096 1.00 97.38 183 CYS A O 1
ATOM 1436 N N . THR A 1 184 ? 0.550 -1.856 -5.961 1.00 98.44 184 THR A N 1
ATOM 1437 C CA . THR A 1 184 ? -0.061 -1.386 -4.712 1.00 98.44 184 THR A CA 1
ATOM 1438 C C . THR A 1 184 ? 0.675 -0.187 -4.113 1.00 98.44 184 THR A C 1
ATOM 1440 O O . THR A 1 184 ? 0.026 0.697 -3.561 1.00 98.44 184 THR A O 1
ATOM 1443 N N . SER A 1 185 ? 2.008 -0.106 -4.239 1.00 98.19 185 SER A N 1
ATOM 1444 C CA . SER A 1 185 ? 2.779 1.021 -3.694 1.00 98.19 185 SER A CA 1
ATOM 1445 C C . SER A 1 185 ? 2.409 2.375 -4.316 1.00 98.19 185 SER A C 1
ATOM 1447 O O . SER A 1 185 ? 2.503 3.396 -3.633 1.00 98.19 185 SER A O 1
ATOM 1449 N N . ASP A 1 186 ? 1.993 2.407 -5.587 1.00 97.88 186 ASP A N 1
ATOM 1450 C CA . ASP A 1 186 ? 1.579 3.651 -6.251 1.00 97.88 186 ASP A CA 1
ATOM 1451 C C . ASP A 1 186 ? 0.333 4.229 -5.586 1.00 97.88 186 ASP A C 1
ATOM 1453 O O . ASP A 1 186 ? 0.337 5.372 -5.124 1.00 97.88 186 ASP A O 1
ATOM 1457 N N . TYR A 1 187 ? -0.706 3.404 -5.469 1.00 98.12 187 TYR A N 1
ATOM 1458 C CA . TYR A 1 187 ? -1.988 3.828 -4.920 1.00 98.12 187 TYR A CA 1
ATOM 1459 C C . TYR A 1 187 ? -1.931 4.070 -3.413 1.00 98.12 187 TYR A C 1
ATOM 1461 O O . TYR A 1 187 ? -2.518 5.027 -2.919 1.00 98.12 187 TYR A O 1
ATOM 1469 N N . MET A 1 188 ? -1.181 3.254 -2.667 1.00 98.38 188 MET A N 1
ATOM 1470 C CA . MET A 1 188 ? -1.035 3.415 -1.215 1.00 98.38 188 MET A CA 1
ATOM 1471 C C . MET A 1 188 ? -0.114 4.583 -0.820 1.00 98.38 188 MET A C 1
ATOM 1473 O O . MET A 1 188 ? 0.038 4.867 0.366 1.00 98.38 188 MET A O 1
ATOM 1477 N N . GLY A 1 189 ? 0.527 5.257 -1.782 1.00 97.94 189 GLY A N 1
ATOM 1478 C CA . GLY A 1 189 ? 1.440 6.370 -1.512 1.00 97.94 189 GLY A CA 1
ATOM 1479 C C . GLY A 1 189 ? 2.786 5.947 -0.912 1.00 97.94 189 GLY A C 1
ATOM 1480 O O . GLY A 1 189 ? 3.498 6.787 -0.361 1.00 97.94 189 GLY A O 1
ATOM 1481 N N . THR A 1 190 ? 3.139 4.661 -0.971 1.00 98.19 190 THR A N 1
ATOM 1482 C CA . THR A 1 190 ? 4.363 4.112 -0.369 1.00 98.19 190 THR A CA 1
ATOM 1483 C C . THR A 1 190 ? 5.611 4.707 -1.027 1.00 98.19 190 THR A C 1
ATOM 1485 O O . THR A 1 190 ? 5.640 4.815 -2.243 1.00 98.19 190 THR A O 1
ATOM 1488 N N . ASN A 1 191 ? 6.655 5.057 -0.264 1.00 98.06 191 ASN A N 1
ATOM 1489 C CA . ASN A 1 191 ? 7.919 5.664 -0.752 1.00 98.06 191 ASN A CA 1
ATOM 1490 C C . ASN A 1 191 ? 7.825 7.086 -1.337 1.00 98.06 191 ASN A C 1
ATOM 1492 O O . ASN A 1 191 ? 8.848 7.649 -1.700 1.00 98.06 191 ASN A O 1
ATOM 1496 N N . GLN A 1 192 ? 6.635 7.672 -1.469 1.00 98.19 192 GLN A N 1
ATOM 1497 C CA . GLN A 1 192 ? 6.463 8.926 -2.206 1.00 98.19 192 GLN A CA 1
ATOM 1498 C C . GLN A 1 192 ? 6.645 10.145 -1.296 1.00 98.19 192 GLN A C 1
ATOM 1500 O O . GLN A 1 192 ? 5.666 10.725 -0.805 1.00 98.19 192 GLN A O 1
ATOM 1505 N N . TYR A 1 193 ? 7.891 10.550 -1.055 1.00 98.06 193 TYR A N 1
ATOM 1506 C CA . TYR A 1 193 ? 8.179 11.639 -0.128 1.00 98.06 193 TYR A CA 1
ATOM 1507 C C . TYR A 1 193 ? 7.7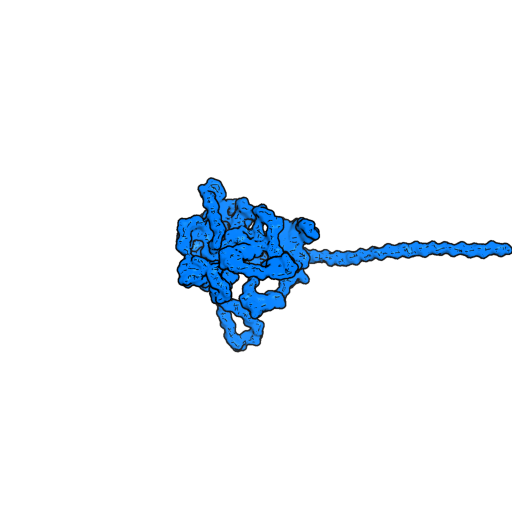18 12.995 -0.667 1.00 98.06 193 TYR A C 1
ATOM 1509 O O . TYR A 1 193 ? 7.101 13.768 0.063 1.00 98.06 193 TYR A O 1
ATOM 1517 N N . GLN A 1 194 ? 7.975 13.288 -1.941 1.00 97.25 194 GLN A N 1
ATOM 1518 C CA . GLN A 1 194 ? 7.651 14.585 -2.541 1.00 97.25 194 GLN A CA 1
ATOM 1519 C C . GLN A 1 194 ? 6.150 14.782 -2.747 1.00 97.25 194 GLN A C 1
ATOM 1521 O O . GLN A 1 194 ? 5.678 15.918 -2.716 1.00 97.25 194 GLN A O 1
ATOM 1526 N N . ASN A 1 195 ? 5.400 13.691 -2.924 1.00 97.00 195 ASN A N 1
ATOM 1527 C CA . ASN A 1 195 ? 3.947 13.754 -3.071 1.00 97.00 195 ASN A CA 1
ATOM 1528 C C . ASN A 1 195 ? 3.237 13.759 -1.715 1.00 97.00 195 ASN A C 1
ATOM 1530 O O . ASN A 1 195 ? 2.336 14.566 -1.511 1.00 97.00 195 ASN A O 1
ATOM 1534 N N . PHE A 1 196 ? 3.632 12.863 -0.800 1.00 97.62 196 PHE A N 1
ATOM 1535 C CA . PHE A 1 196 ? 2.834 12.531 0.389 1.00 97.62 196 PHE A CA 1
ATOM 1536 C C . PHE A 1 196 ? 3.633 12.481 1.698 1.00 97.62 196 PHE A C 1
ATOM 1538 O O . PHE A 1 196 ? 3.076 12.164 2.748 1.00 97.62 196 PHE A O 1
ATOM 1545 N N . GLY A 1 197 ? 4.936 12.773 1.667 1.00 96.69 197 GLY A N 1
ATOM 1546 C CA . GLY A 1 197 ? 5.805 12.755 2.848 1.00 96.69 197 GLY A CA 1
ATOM 1547 C C . GLY A 1 197 ? 6.202 11.359 3.340 1.00 96.69 197 GLY A C 1
ATOM 1548 O O . GLY A 1 197 ? 6.849 11.249 4.383 1.00 96.69 197 GLY A O 1
ATOM 1549 N N . ASN A 1 198 ? 5.863 10.296 2.606 1.00 97.94 198 ASN A N 1
ATOM 1550 C CA . ASN A 1 198 ? 6.261 8.932 2.947 1.00 97.94 198 ASN A CA 1
ATOM 1551 C C . ASN A 1 198 ? 7.712 8.688 2.524 1.00 97.94 198 ASN A C 1
ATOM 1553 O O . ASN A 1 198 ? 8.020 8.686 1.339 1.00 97.94 198 ASN A O 1
ATOM 1557 N N . THR A 1 199 ? 8.609 8.464 3.484 1.00 97.75 199 THR A N 1
ATOM 1558 C CA . THR A 1 199 ? 9.989 8.056 3.185 1.00 97.75 199 THR A CA 1
ATOM 1559 C C . THR A 1 199 ? 10.052 6.641 2.606 1.00 97.75 199 THR A C 1
ATOM 1561 O O . THR A 1 199 ? 9.106 5.860 2.716 1.00 97.75 199 THR A O 1
ATOM 1564 N N . ASP A 1 200 ? 11.194 6.277 2.029 1.00 98.06 200 ASP A N 1
ATOM 1565 C CA . ASP A 1 200 ? 11.436 4.939 1.488 1.00 98.06 200 ASP A CA 1
ATOM 1566 C C . ASP A 1 200 ? 11.167 3.825 2.514 1.00 98.06 200 ASP A C 1
ATOM 1568 O O . ASP A 1 200 ? 11.849 3.682 3.531 1.00 98.06 200 ASP A O 1
ATOM 1572 N N . GLY A 1 201 ? 10.195 2.978 2.203 1.00 95.62 201 GLY A N 1
ATOM 1573 C CA . GLY A 1 201 ? 9.689 1.864 2.990 1.00 95.62 201 GLY A CA 1
ATOM 1574 C C . GLY A 1 201 ? 8.396 2.184 3.737 1.00 95.62 201 GLY A C 1
ATOM 1575 O O . GLY A 1 201 ? 7.775 1.254 4.253 1.00 95.62 201 GLY A O 1
ATOM 1576 N N . ALA A 1 202 ? 7.988 3.455 3.786 1.00 97.25 202 ALA A N 1
ATOM 1577 C CA . ALA A 1 202 ? 6.877 3.924 4.597 1.00 97.25 202 ALA A CA 1
ATOM 1578 C C . ALA A 1 202 ? 5.564 4.043 3.830 1.00 97.25 202 ALA A C 1
ATOM 1580 O O . ALA A 1 202 ? 5.534 4.398 2.656 1.00 97.25 202 ALA A O 1
ATOM 1581 N N . THR A 1 203 ? 4.472 3.760 4.535 1.00 97.94 203 THR A N 1
ATOM 1582 C CA . THR A 1 203 ? 3.086 4.030 4.127 1.00 97.94 203 THR A CA 1
ATOM 1583 C C . THR A 1 203 ? 2.361 4.680 5.300 1.00 97.94 203 THR A C 1
ATOM 1585 O O . THR A 1 203 ? 2.645 4.333 6.446 1.00 97.94 203 THR A O 1
ATOM 1588 N N . THR A 1 204 ? 1.443 5.607 5.038 1.00 97.62 204 THR A N 1
ATOM 1589 C CA . THR A 1 204 ? 0.666 6.288 6.083 1.00 97.62 204 THR A CA 1
ATOM 1590 C C . THR A 1 204 ? -0.763 5.751 6.123 1.00 97.62 204 THR A C 1
ATOM 1592 O O . THR A 1 204 ? -1.351 5.456 5.088 1.00 97.62 204 THR A O 1
ATOM 1595 N N . PHE A 1 205 ? -1.307 5.604 7.328 1.00 97.44 205 PHE A N 1
ATOM 1596 C CA . PHE A 1 205 ? -2.677 5.174 7.595 1.00 97.44 205 PHE A CA 1
ATOM 1597 C C . PHE A 1 205 ? -3.323 6.091 8.624 1.00 97.44 205 PHE A C 1
ATOM 1599 O O . PHE A 1 205 ? -2.634 6.678 9.461 1.00 97.44 205 PHE A O 1
ATOM 1606 N N . TYR A 1 206 ? -4.647 6.149 8.619 1.00 97.00 206 TYR A N 1
ATOM 1607 C CA . TYR A 1 206 ? -5.414 6.921 9.591 1.00 97.00 206 TYR A CA 1
ATOM 1608 C C . TYR A 1 206 ? -6.346 6.013 10.388 1.00 97.00 206 TYR A C 1
ATOM 1610 O O . TYR A 1 206 ? -6.829 5.012 9.873 1.00 97.00 206 TYR A O 1
ATOM 1618 N N . ASN A 1 207 ? -6.599 6.335 11.656 1.00 96.19 207 ASN A N 1
ATOM 1619 C CA . ASN A 1 207 ? -7.542 5.602 12.505 1.00 96.19 207 ASN A CA 1
ATOM 1620 C C . ASN A 1 207 ? -8.302 6.562 13.417 1.00 96.19 207 ASN A C 1
ATOM 1622 O O . ASN A 1 207 ? -7.705 7.480 13.984 1.00 96.19 207 ASN A O 1
ATOM 1626 N N . TYR A 1 208 ? -9.586 6.299 13.667 1.00 96.56 208 TYR A N 1
ATOM 1627 C CA . TYR A 1 208 ? -10.275 6.974 14.763 1.00 96.56 208 TYR A CA 1
ATOM 1628 C C . TYR A 1 208 ? -9.700 6.551 16.117 1.00 96.56 208 TYR A C 1
ATOM 1630 O O . TYR A 1 208 ? -9.559 5.363 16.415 1.00 96.56 208 TYR A O 1
ATOM 1638 N N . THR A 1 209 ? -9.449 7.521 16.997 1.00 94.50 209 THR A N 1
ATOM 1639 C CA . THR A 1 209 ? -8.876 7.269 18.335 1.00 94.50 209 THR A CA 1
ATOM 1640 C C . THR A 1 209 ? -9.839 6.569 19.292 1.00 94.50 209 THR A C 1
ATOM 1642 O O . THR A 1 209 ? -9.419 5.969 20.282 1.00 94.50 209 THR A O 1
ATOM 1645 N N . ASN A 1 210 ? -11.136 6.583 18.977 1.00 93.88 210 ASN A N 1
ATOM 1646 C CA . ASN A 1 210 ? -12.167 5.834 19.695 1.00 93.88 210 ASN A CA 1
ATOM 1647 C C . ASN A 1 210 ? -12.249 4.352 19.267 1.00 93.88 210 ASN A C 1
ATOM 1649 O O . ASN A 1 210 ? -13.020 3.591 19.852 1.00 93.88 210 ASN A O 1
ATOM 1653 N N . GLY A 1 211 ? -11.465 3.935 18.264 1.00 93.44 211 GLY A N 1
ATOM 1654 C CA . GLY A 1 211 ? -11.430 2.567 17.757 1.00 93.44 211 GLY A CA 1
ATOM 1655 C C . GLY A 1 211 ? -12.646 2.173 16.928 1.00 93.44 211 GLY A C 1
ATOM 1656 O O . GLY A 1 211 ? -12.819 0.987 16.671 1.00 93.44 211 GLY A O 1
ATOM 1657 N N . ALA A 1 212 ? -13.492 3.112 16.509 1.00 95.88 212 ALA A N 1
ATOM 1658 C CA . ALA A 1 212 ? -14.463 2.873 15.449 1.00 95.88 212 ALA A CA 1
ATOM 1659 C C . ALA A 1 212 ? -13.735 2.614 14.112 1.00 95.88 212 ALA A C 1
ATOM 1661 O O . ALA A 1 212 ? -12.611 3.094 13.936 1.00 95.88 212 ALA A O 1
ATOM 1662 N N . PRO A 1 213 ? -14.333 1.847 13.184 1.00 96.12 213 PRO A N 1
ATOM 1663 C CA . PRO A 1 213 ? -13.799 1.730 11.831 1.00 96.12 213 PRO A CA 1
ATOM 1664 C C . PRO A 1 213 ? -13.782 3.107 11.160 1.00 96.12 213 PRO A C 1
ATOM 1666 O O . PRO A 1 213 ? -14.775 3.834 11.215 1.00 96.12 213 PRO A O 1
ATOM 1669 N N . LEU A 1 214 ? -12.653 3.458 10.548 1.00 96.81 214 LEU A N 1
ATOM 1670 C CA . LEU A 1 214 ? -12.516 4.638 9.705 1.00 96.81 214 LEU A CA 1
ATOM 1671 C C . LEU A 1 214 ? -12.620 4.186 8.245 1.00 96.81 214 LEU A C 1
ATOM 1673 O O . LEU A 1 214 ? -11.677 3.606 7.703 1.00 96.81 214 LEU A O 1
ATOM 1677 N N . TYR A 1 215 ? -13.792 4.386 7.645 1.00 96.56 215 TYR A N 1
ATOM 1678 C CA . TYR A 1 215 ? -14.075 3.949 6.280 1.00 96.56 215 TYR A CA 1
ATOM 1679 C C . TYR A 1 215 ? -13.481 4.917 5.261 1.00 96.56 215 TYR A C 1
ATOM 1681 O O . TYR A 1 215 ? -13.679 6.123 5.369 1.00 96.56 215 TYR A O 1
ATOM 1689 N N . ASP A 1 216 ? -12.764 4.359 4.284 1.00 95.81 216 ASP A N 1
ATOM 1690 C CA . ASP A 1 216 ? -12.320 5.033 3.060 1.00 95.81 216 ASP A CA 1
ATOM 1691 C C . ASP A 1 216 ? -11.818 6.480 3.230 1.00 95.81 216 ASP A C 1
ATOM 1693 O O . ASP A 1 216 ? -12.243 7.404 2.537 1.00 95.81 216 ASP A O 1
ATOM 1697 N N . TYR A 1 217 ? -10.924 6.700 4.194 1.00 96.44 217 TYR A N 1
ATOM 1698 C CA . TYR A 1 217 ? -10.542 8.053 4.576 1.00 96.44 217 TYR A CA 1
ATOM 1699 C C . TYR A 1 217 ? -9.715 8.768 3.502 1.00 96.44 217 TYR A C 1
ATOM 1701 O O . TYR A 1 217 ? -8.529 8.502 3.329 1.00 96.44 217 TYR A O 1
ATOM 1709 N N . SER A 1 218 ? -10.326 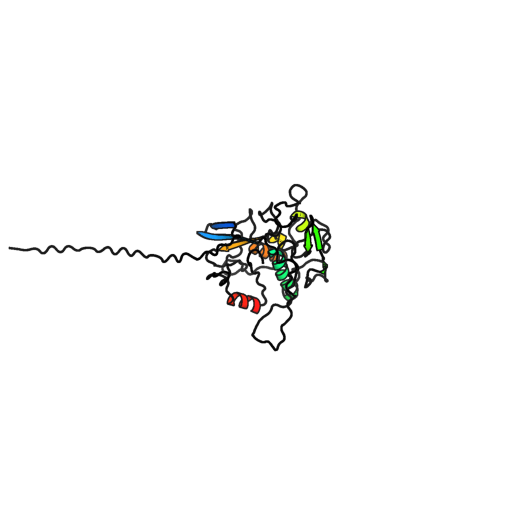9.763 2.860 1.00 96.38 218 SER A N 1
ATOM 1710 C CA . SER A 1 218 ? -9.680 10.634 1.870 1.00 96.38 218 SER A CA 1
ATOM 1711 C C . SER A 1 218 ? -9.500 12.081 2.353 1.00 96.38 218 SER A C 1
ATOM 1713 O O . SER A 1 218 ? -9.071 12.945 1.592 1.00 96.38 218 SER A O 1
ATOM 1715 N N . GLY A 1 219 ? -9.822 12.384 3.617 1.00 95.62 219 GLY A N 1
ATOM 1716 C CA . GLY A 1 219 ? -9.782 13.753 4.158 1.00 95.62 219 GLY A CA 1
ATOM 1717 C C . GLY A 1 219 ? -8.376 14.363 4.266 1.00 95.62 219 GLY A C 1
ATOM 1718 O O . GLY A 1 219 ? -8.243 15.556 4.525 1.00 95.62 219 GLY A O 1
ATOM 1719 N N . CYS A 1 220 ? -7.329 13.558 4.074 1.00 95.25 220 CYS A N 1
ATOM 1720 C CA . CYS A 1 220 ? -5.937 14.004 4.046 1.00 95.25 220 CYS A CA 1
ATOM 1721 C C . CYS A 1 220 ? -5.446 14.413 2.642 1.00 95.25 220 CYS A C 1
ATOM 1723 O O . CYS A 1 220 ? -4.360 14.987 2.502 1.00 95.25 220 CYS A O 1
ATOM 1725 N N . GLU A 1 221 ? -6.239 14.149 1.604 1.00 96.06 221 GLU A N 1
ATOM 1726 C CA . GLU A 1 221 ? -5.878 14.439 0.220 1.00 96.06 221 GLU A CA 1
ATOM 1727 C C . GLU A 1 221 ? -6.101 15.918 -0.147 1.00 96.06 221 GLU A C 1
ATOM 1729 O O . GLU A 1 221 ? -6.987 16.577 0.402 1.00 96.06 221 GLU A O 1
ATOM 1734 N N . PRO A 1 222 ? -5.312 16.483 -1.085 1.00 95.62 222 PRO A N 1
ATOM 1735 C CA . PRO A 1 222 ? -4.255 15.838 -1.878 1.00 95.62 222 PRO A CA 1
ATOM 1736 C C . PRO A 1 222 ? -2.865 15.864 -1.218 1.00 95.62 222 PRO A C 1
ATOM 1738 O O . PRO A 1 222 ? -1.892 15.451 -1.838 1.00 95.62 222 PRO A O 1
ATOM 1741 N N . ALA A 1 223 ? -2.738 16.410 -0.005 1.00 95.31 223 ALA A N 1
ATOM 1742 C CA . ALA A 1 223 ? -1.436 16.645 0.625 1.00 95.31 223 ALA A CA 1
ATOM 1743 C C . ALA A 1 223 ? -0.776 15.368 1.172 1.00 95.31 223 ALA A C 1
ATOM 1745 O O . ALA A 1 223 ? 0.440 15.329 1.349 1.00 95.31 223 ALA A O 1
ATOM 1746 N N . GLN A 1 224 ? -1.573 14.350 1.487 1.00 96.56 224 GLN A N 1
ATOM 1747 C CA . GLN A 1 224 ? -1.136 13.041 1.968 1.00 96.56 224 GLN A CA 1
ATOM 1748 C C . GLN A 1 224 ? -1.999 11.951 1.317 1.00 96.56 224 GLN A C 1
ATOM 1750 O O . GLN A 1 224 ? -2.928 12.267 0.574 1.00 96.56 224 GLN A O 1
ATOM 1755 N N . LYS A 1 225 ? -1.691 10.680 1.598 1.00 97.50 225 LYS A N 1
ATOM 1756 C CA . LYS A 1 225 ? -2.436 9.515 1.108 1.00 97.50 225 LYS A CA 1
ATOM 1757 C C . LYS A 1 225 ? -2.669 8.530 2.250 1.00 97.50 225 LYS A C 1
ATOM 1759 O O . LYS A 1 225 ? -1.721 8.191 2.961 1.00 97.50 225 LYS A O 1
ATOM 1764 N N . ASP A 1 226 ? -3.908 8.071 2.415 1.00 98.19 226 ASP A N 1
ATOM 1765 C CA . ASP A 1 226 ? -4.227 6.948 3.299 1.00 98.19 226 ASP A CA 1
ATOM 1766 C C . ASP A 1 226 ? -4.030 5.623 2.555 1.00 98.19 226 ASP A C 1
ATOM 1768 O O . ASP A 1 226 ? -4.568 5.414 1.466 1.00 98.19 226 ASP A O 1
ATOM 1772 N N . GLY A 1 227 ? -3.274 4.702 3.151 1.00 97.81 227 GLY A N 1
ATOM 1773 C CA . GLY A 1 227 ? -2.991 3.405 2.547 1.00 97.81 227 GLY A CA 1
ATOM 1774 C C . GLY A 1 227 ? -4.234 2.529 2.356 1.00 97.81 227 GLY A C 1
ATOM 1775 O O . GLY A 1 227 ? -4.254 1.713 1.437 1.00 97.81 227 GLY A O 1
ATOM 1776 N N . THR A 1 228 ? -5.282 2.687 3.172 1.00 97.75 228 THR A N 1
ATOM 1777 C CA . THR A 1 228 ? -6.538 1.927 3.028 1.00 97.75 228 THR A CA 1
ATOM 1778 C C . THR A 1 228 ? -7.372 2.456 1.868 1.00 97.75 228 THR A C 1
ATOM 1780 O O . THR A 1 228 ? -7.914 1.667 1.092 1.00 97.75 228 THR A O 1
ATOM 1783 N N . HIS A 1 229 ? -7.454 3.780 1.730 1.00 97.88 229 HIS A N 1
ATOM 1784 C CA . HIS A 1 229 ? -8.065 4.441 0.582 1.00 97.88 229 HIS A CA 1
ATOM 1785 C C . HIS A 1 229 ? -7.322 4.094 -0.715 1.00 97.88 229 HIS A C 1
ATOM 1787 O O . HIS A 1 229 ? -7.928 3.655 -1.689 1.00 97.88 229 HIS A O 1
ATOM 1793 N N . GLY A 1 230 ? -5.989 4.166 -0.701 1.00 97.75 230 GLY A N 1
ATOM 1794 C CA . GLY A 1 230 ? -5.156 3.757 -1.829 1.00 97.75 230 GLY A CA 1
ATOM 1795 C C . GLY A 1 230 ? -5.354 2.292 -2.223 1.00 97.75 230 GLY A C 1
ATOM 1796 O O . GLY A 1 230 ? -5.468 1.962 -3.399 1.00 97.75 230 GLY A O 1
ATOM 1797 N N . LEU A 1 231 ? -5.470 1.382 -1.255 1.00 97.19 231 LEU A N 1
ATOM 1798 C CA . LEU A 1 231 ? -5.728 -0.022 -1.569 1.00 97.19 231 LEU A CA 1
ATOM 1799 C C . LEU A 1 231 ? -7.093 -0.232 -2.251 1.00 97.19 231 LEU A C 1
ATOM 1801 O O . LEU A 1 231 ? -7.205 -1.085 -3.130 1.00 97.19 231 LEU A O 1
ATOM 1805 N N . ARG A 1 232 ? -8.117 0.562 -1.907 1.00 97.00 232 ARG A N 1
ATOM 1806 C CA . ARG A 1 232 ? -9.396 0.569 -2.636 1.00 97.00 232 ARG A CA 1
ATOM 1807 C C . ARG A 1 232 ? -9.197 0.995 -4.087 1.00 97.00 232 ARG A C 1
ATOM 1809 O O . ARG A 1 232 ? -9.629 0.275 -4.981 1.00 97.00 232 ARG A O 1
ATOM 1816 N N . GLU A 1 233 ? -8.515 2.114 -4.317 1.00 97.12 233 GLU A N 1
ATOM 1817 C CA . GLU A 1 233 ? -8.252 2.618 -5.671 1.00 97.12 233 GLU A CA 1
ATOM 1818 C C . GLU A 1 233 ? -7.453 1.624 -6.523 1.00 97.12 233 GLU A C 1
ATOM 1820 O O . GLU A 1 233 ? -7.715 1.494 -7.716 1.00 97.12 233 GLU A O 1
ATOM 1825 N N . PHE A 1 234 ? -6.520 0.881 -5.916 1.00 97.81 234 PHE A N 1
ATOM 1826 C CA . PHE A 1 234 ? -5.823 -0.212 -6.592 1.00 97.81 234 PHE A CA 1
ATOM 1827 C C . PHE A 1 234 ? -6.799 -1.302 -7.059 1.00 97.81 234 PHE A C 1
ATOM 1829 O O . PHE A 1 234 ? -6.739 -1.739 -8.203 1.00 97.81 234 PHE A O 1
ATOM 1836 N N . PHE A 1 235 ? -7.722 -1.754 -6.207 1.00 96.62 235 PHE A N 1
ATOM 1837 C CA . PHE A 1 235 ? -8.707 -2.758 -6.621 1.00 96.62 235 PHE A CA 1
ATOM 1838 C C . PHE A 1 235 ? -9.659 -2.225 -7.703 1.00 96.62 235 PHE A C 1
ATOM 1840 O O . PHE A 1 235 ? -9.995 -2.946 -8.646 1.00 96.62 235 PHE A O 1
ATOM 1847 N N . GLU A 1 236 ? -10.037 -0.951 -7.617 1.00 95.56 236 GLU A N 1
ATOM 1848 C CA . GLU A 1 236 ? -10.861 -0.282 -8.626 1.00 95.56 236 GLU A CA 1
ATOM 1849 C C . GLU A 1 236 ? -10.134 -0.119 -9.964 1.00 95.56 236 GLU A C 1
ATOM 1851 O O . GLU A 1 236 ? -10.762 -0.277 -11.014 1.00 95.56 236 GLU A O 1
ATOM 1856 N N . SER A 1 237 ? -8.813 0.097 -9.962 1.00 95.44 237 SER A N 1
ATOM 1857 C CA . SER A 1 237 ? -8.021 0.133 -11.199 1.00 95.44 237 SER A CA 1
ATOM 1858 C C . SER A 1 237 ? -7.966 -1.222 -11.906 1.00 95.44 237 SER A C 1
ATOM 1860 O O . SER A 1 237 ? -7.854 -1.279 -13.130 1.00 95.44 237 SER A O 1
ATOM 1862 N N . ARG A 1 238 ? -8.158 -2.320 -11.164 1.00 94.94 238 ARG A N 1
ATOM 1863 C CA . ARG A 1 238 ? -8.345 -3.676 -11.707 1.00 94.94 238 ARG A CA 1
ATOM 1864 C C . ARG A 1 238 ? -9.781 -3.964 -12.161 1.00 94.94 238 ARG A C 1
ATOM 1866 O O . ARG A 1 238 ? -10.092 -5.081 -12.554 1.00 94.94 238 A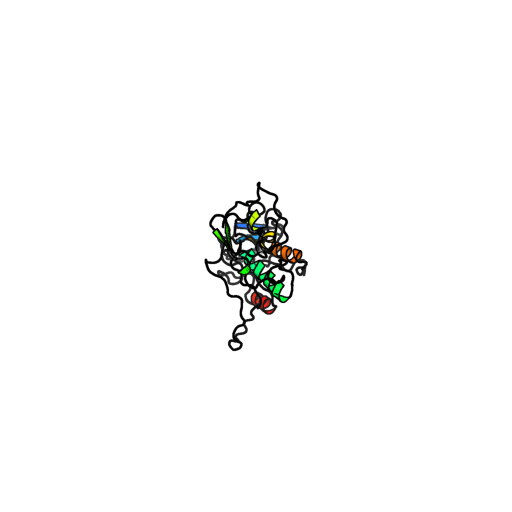RG A O 1
ATOM 1873 N N . GLY A 1 239 ? -10.665 -2.966 -12.135 1.00 94.69 239 GLY A N 1
ATOM 1874 C CA . GLY A 1 239 ? -12.057 -3.089 -12.568 1.00 94.69 239 GLY A CA 1
ATOM 1875 C C . GLY A 1 239 ? -12.997 -3.683 -11.516 1.00 94.69 239 GLY A C 1
ATOM 1876 O O . GLY A 1 239 ? -14.154 -3.976 -11.833 1.00 94.69 239 GLY A O 1
ATOM 1877 N N . TYR A 1 240 ? -12.541 -3.846 -10.270 1.00 94.69 240 TYR A N 1
ATOM 1878 C CA . TYR A 1 240 ? -13.355 -4.365 -9.175 1.00 94.69 240 TYR A CA 1
ATOM 1879 C C . TYR A 1 240 ? -13.949 -3.239 -8.339 1.00 94.69 240 TYR A C 1
ATOM 1881 O O . TYR A 1 240 ? -13.241 -2.386 -7.821 1.00 94.69 240 TYR A O 1
ATOM 1889 N N . ALA A 1 241 ? -15.267 -3.263 -8.152 1.00 92.31 241 ALA A N 1
ATOM 1890 C CA . ALA A 1 241 ? -15.924 -2.337 -7.241 1.00 92.31 241 ALA A CA 1
ATOM 1891 C C . ALA A 1 241 ? -15.796 -2.834 -5.797 1.00 92.31 241 ALA A C 1
ATOM 1893 O O . ALA A 1 241 ? -16.164 -3.972 -5.489 1.00 92.31 241 ALA A O 1
ATOM 1894 N N . ILE A 1 242 ? -15.347 -1.961 -4.897 1.00 92.81 242 ILE A N 1
ATOM 1895 C CA . ILE A 1 242 ? -15.455 -2.220 -3.464 1.00 92.81 242 ILE A CA 1
ATOM 1896 C C . ILE A 1 242 ? -16.909 -2.028 -3.032 1.00 92.81 242 ILE A C 1
ATOM 1898 O O . ILE A 1 242 ? -17.606 -1.121 -3.488 1.00 92.81 242 ILE A O 1
ATOM 1902 N N . GLN A 1 243 ? -17.394 -2.929 -2.174 1.00 92.50 243 GLN A N 1
ATOM 1903 C CA . GLN A 1 243 ? -18.777 -2.899 -1.711 1.00 92.50 243 GLN A CA 1
ATOM 1904 C C . GLN A 1 243 ? -19.097 -1.541 -1.076 1.00 92.50 243 GLN A C 1
ATOM 1906 O O . GLN A 1 243 ? -18.340 -1.055 -0.239 1.00 92.50 243 GLN A O 1
ATOM 1911 N N . TYR A 1 244 ? -20.248 -0.978 -1.444 1.00 91.75 244 TYR A N 1
ATOM 1912 C CA . TYR A 1 244 ? -20.785 0.256 -0.881 1.00 91.75 244 TYR A CA 1
ATOM 1913 C C . TYR A 1 244 ? -22.107 -0.046 -0.174 1.00 91.75 244 TYR A C 1
ATOM 1915 O O . TYR A 1 244 ? -23.032 -0.601 -0.777 1.00 91.75 244 TYR A O 1
ATOM 1923 N N . SER A 1 245 ? -22.198 0.253 1.118 1.00 91.62 245 SER A N 1
ATOM 1924 C CA . SER A 1 245 ? -23.372 -0.046 1.936 1.00 91.62 245 SER A CA 1
ATOM 1925 C C . SER A 1 245 ? -23.477 0.929 3.101 1.00 91.62 245 SER A C 1
ATOM 1927 O O . SER A 1 245 ? -22.486 1.402 3.632 1.00 91.62 245 SER A O 1
ATOM 1929 N N . GLY A 1 246 ? -24.702 1.254 3.518 1.00 85.69 246 GLY A N 1
ATOM 1930 C CA . GLY A 1 246 ? -24.911 2.131 4.676 1.00 85.69 246 GLY A CA 1
ATOM 1931 C C . GLY A 1 246 ? -24.455 3.585 4.495 1.00 85.69 246 GLY A C 1
ATOM 1932 O O . GLY A 1 246 ? -24.531 4.332 5.460 1.00 85.69 246 GLY A O 1
ATOM 1933 N N . GLY A 1 247 ? -24.062 3.994 3.283 1.00 86.00 247 GLY A N 1
ATOM 1934 C CA . GLY A 1 247 ? -23.528 5.330 3.001 1.00 86.00 247 GLY A CA 1
ATOM 1935 C C . GLY A 1 247 ? -22.008 5.377 2.834 1.00 86.00 247 GLY A C 1
ATOM 1936 O O . GLY A 1 247 ? -21.501 6.427 2.452 1.00 86.00 247 GLY A O 1
ATOM 1937 N N . ASP A 1 248 ? -21.314 4.250 3.013 1.00 87.50 248 ASP A N 1
ATOM 1938 C CA . ASP A 1 248 ? -19.853 4.181 2.979 1.00 87.50 248 ASP A CA 1
ATOM 1939 C C . ASP A 1 248 ? -19.347 3.028 2.103 1.00 87.50 248 ASP A C 1
ATOM 1941 O O . ASP A 1 248 ? -20.052 2.044 1.845 1.00 87.50 248 ASP A O 1
ATOM 1945 N N . TYR A 1 249 ? -18.098 3.144 1.643 1.00 93.00 249 TYR A N 1
ATOM 1946 C CA . TYR A 1 249 ? -17.357 1.992 1.138 1.00 93.00 249 TYR A CA 1
ATOM 1947 C C . TYR A 1 249 ? -16.957 1.091 2.302 1.00 93.00 249 TYR A C 1
ATOM 1949 O O . TYR A 1 249 ? -16.668 1.553 3.399 1.00 93.00 249 TYR A O 1
ATOM 1957 N N . GLN A 1 250 ? -16.904 -0.215 2.064 1.00 92.94 250 GLN A N 1
ATOM 1958 C CA . GLN A 1 250 ? -16.655 -1.196 3.118 1.00 92.94 250 GLN A CA 1
ATOM 1959 C C . GLN A 1 250 ? -15.160 -1.480 3.372 1.00 92.94 250 GLN A C 1
ATOM 1961 O O . GLN A 1 250 ? -14.852 -2.407 4.121 1.00 92.94 250 GLN A O 1
ATOM 1966 N N . ASN A 1 251 ? -14.230 -0.709 2.789 1.00 95.38 251 ASN A N 1
ATOM 1967 C CA . ASN A 1 251 ? -12.813 -0.708 3.174 1.00 95.38 251 ASN A CA 1
ATOM 1968 C C . ASN A 1 251 ? -12.595 0.243 4.357 1.00 95.38 251 ASN A C 1
ATOM 1970 O O . ASN A 1 251 ? -13.012 1.397 4.319 1.00 95.38 251 ASN A O 1
ATOM 1974 N N . TYR A 1 252 ? -11.922 -0.230 5.403 1.00 96.56 252 TYR A N 1
ATOM 1975 C CA . TYR A 1 252 ? -11.629 0.583 6.578 1.00 96.56 252 TYR A CA 1
ATOM 1976 C C . TYR A 1 252 ? -10.346 0.151 7.268 1.00 96.56 252 TYR A C 1
ATOM 1978 O O . TYR A 1 252 ? -9.922 -1.004 7.189 1.00 96.56 252 TYR A O 1
ATOM 1986 N N . SER A 1 253 ? -9.771 1.097 7.994 1.00 96.12 253 SER A N 1
ATOM 1987 C CA . SER A 1 253 ? -8.739 0.876 8.995 1.00 96.12 253 SER A CA 1
ATOM 1988 C C . SER A 1 253 ? -9.354 0.993 10.389 1.00 96.12 253 SER A C 1
ATOM 1990 O O . SER A 1 253 ? -10.355 1.679 10.618 1.00 96.12 253 SER A O 1
ATOM 1992 N N . GLN A 1 254 ? -8.801 0.243 11.339 1.00 95.38 254 GLN A N 1
ATOM 1993 C CA . GLN A 1 254 ? -9.272 0.251 12.716 1.00 95.38 254 GLN A CA 1
ATOM 1994 C C . GLN A 1 254 ? -8.144 -0.166 13.658 1.00 95.38 254 GLN A C 1
ATOM 1996 O O . GLN A 1 254 ? -7.304 -1.003 13.322 1.00 95.38 254 GLN A O 1
ATOM 2001 N N . TYR A 1 255 ? -8.155 0.369 14.879 1.00 93.69 255 TYR A N 1
ATOM 2002 C CA . TYR A 1 255 ? -7.318 -0.156 15.955 1.00 93.69 255 TYR A CA 1
ATOM 2003 C C . TYR A 1 255 ? -7.626 -1.630 16.249 1.00 93.69 255 TYR A C 1
ATOM 2005 O O . TYR A 1 255 ? -8.731 -2.090 15.999 1.00 93.69 255 TYR A O 1
ATOM 2013 N N . ILE A 1 256 ? -6.671 -2.371 16.815 1.00 91.81 256 ILE A N 1
ATOM 2014 C CA . ILE A 1 256 ? -6.829 -3.802 17.124 1.00 91.81 256 ILE A CA 1
ATOM 2015 C C . ILE A 1 256 ? -7.187 -3.970 18.601 1.00 91.81 256 ILE A C 1
ATOM 2017 O O . ILE A 1 256 ? -6.434 -3.530 19.474 1.00 91.81 256 ILE A O 1
ATOM 2021 N N . TYR A 1 257 ? -8.298 -4.641 18.897 1.00 91.38 257 TYR A N 1
ATOM 2022 C CA . TYR A 1 257 ? -8.691 -4.976 20.265 1.00 91.38 257 TYR A CA 1
ATOM 2023 C C . TYR A 1 257 ? -7.725 -6.009 20.864 1.00 91.38 257 TYR A C 1
ATOM 2025 O O . TYR A 1 257 ? -7.445 -7.044 20.261 1.00 91.38 257 TYR A O 1
ATOM 2033 N N . GLY A 1 258 ? -7.243 -5.759 22.081 1.00 87.06 258 GLY A N 1
ATOM 2034 C CA . GLY A 1 258 ? -6.337 -6.638 22.824 1.00 87.06 258 GLY A CA 1
ATOM 2035 C C . GLY A 1 258 ? -4.847 -6.430 22.532 1.00 87.06 258 GLY A C 1
ATOM 2036 O O . GLY A 1 258 ? -4.010 -6.868 23.322 1.00 87.06 258 GLY A O 1
ATOM 2037 N N . TYR A 1 259 ? -4.487 -5.724 21.457 1.00 84.50 259 TYR A N 1
ATOM 2038 C CA . TYR A 1 259 ? -3.088 -5.415 21.149 1.00 84.50 259 TYR A CA 1
ATOM 2039 C C . TYR A 1 259 ? -2.539 -4.343 22.099 1.00 84.50 259 TYR A C 1
ATOM 2041 O O . TYR A 1 259 ? -3.172 -3.310 22.283 1.00 84.50 259 TYR A O 1
ATOM 2049 N N . ASN A 1 260 ? -1.381 -4.575 22.727 1.00 79.88 260 ASN A N 1
ATOM 2050 C CA . ASN A 1 260 ? -0.759 -3.650 23.692 1.00 79.88 260 ASN A CA 1
ATOM 2051 C C . ASN A 1 260 ? -1.710 -3.137 24.799 1.00 79.88 260 ASN A C 1
ATOM 2053 O O . ASN A 1 260 ? -1.572 -2.018 25.289 1.00 79.88 260 ASN A O 1
ATOM 2057 N N . GLY A 1 261 ? -2.680 -3.962 25.212 1.00 82.44 261 GLY A N 1
ATOM 2058 C CA . GLY A 1 261 ? -3.673 -3.599 26.230 1.00 82.44 261 GLY A CA 1
ATOM 2059 C C . GLY A 1 261 ? -4.850 -2.767 25.710 1.00 82.44 261 GLY A C 1
ATOM 2060 O O . GLY A 1 261 ? -5.629 -2.262 26.516 1.00 82.44 261 GLY A O 1
ATOM 2061 N N . ASN A 1 262 ? -5.006 -2.631 24.389 1.00 85.19 262 ASN A N 1
ATOM 2062 C CA . ASN A 1 262 ? -6.122 -1.910 23.791 1.00 85.19 262 ASN A CA 1
ATOM 2063 C C . ASN A 1 262 ? -7.450 -2.594 24.119 1.00 85.19 262 ASN A C 1
ATOM 2065 O O . ASN A 1 262 ? -7.552 -3.818 24.072 1.00 85.19 262 ASN A O 1
ATOM 2069 N N . THR A 1 263 ? -8.489 -1.813 24.382 1.00 91.44 263 THR A N 1
ATOM 2070 C CA . THR A 1 263 ? -9.824 -2.331 24.732 1.00 91.44 263 THR A CA 1
ATOM 2071 C C . THR A 1 263 ? -10.904 -1.935 23.725 1.00 91.44 263 THR A C 1
ATOM 2073 O O . THR A 1 263 ? -12.087 -2.158 23.966 1.00 91.44 263 THR A O 1
ATOM 2076 N N . ILE A 1 264 ? -10.503 -1.378 22.583 1.00 92.25 264 ILE A N 1
ATOM 2077 C CA . ILE A 1 264 ? -11.374 -0.930 21.488 1.00 92.25 264 ILE A CA 1
ATOM 2078 C C . ILE A 1 264 ? -10.865 -1.467 20.148 1.00 92.25 264 ILE A C 1
ATOM 2080 O O . ILE A 1 264 ? -9.709 -1.871 20.041 1.00 92.25 264 ILE A O 1
ATOM 2084 N N . GLY A 1 265 ? -11.710 -1.437 19.119 1.00 94.38 265 GLY A N 1
ATOM 2085 C CA . GLY A 1 265 ? -11.307 -1.766 17.755 1.00 94.38 265 GLY A CA 1
ATOM 2086 C C . GLY A 1 265 ? -11.648 -3.180 17.285 1.00 94.38 265 GLY A C 1
ATOM 2087 O O . GLY A 1 265 ? -12.510 -3.854 17.849 1.00 94.38 265 GLY A O 1
ATOM 2088 N N . PHE A 1 266 ? -10.971 -3.598 16.219 1.00 95.31 266 PHE A N 1
ATOM 2089 C CA . PHE A 1 266 ? -11.164 -4.848 15.504 1.00 95.31 266 PHE A CA 1
ATOM 2090 C C . PHE A 1 266 ? -10.807 -6.046 16.385 1.00 95.31 266 PHE A C 1
ATOM 2092 O O . PHE A 1 266 ? -9.698 -6.156 16.913 1.00 95.31 266 PHE A O 1
ATOM 2099 N N . THR A 1 267 ? -11.770 -6.940 16.575 1.00 94.69 267 THR A N 1
ATOM 2100 C CA . THR A 1 267 ? -11.683 -8.064 17.510 1.00 94.69 267 THR A CA 1
ATOM 2101 C C . THR A 1 267 ? -11.188 -9.339 16.841 1.00 94.69 267 THR A C 1
ATOM 2103 O O . THR A 1 267 ? -11.357 -9.551 15.642 1.00 94.69 267 THR A O 1
ATOM 2106 N N . TYR A 1 268 ? -10.673 -10.270 17.646 1.00 91.75 268 TYR A N 1
ATOM 2107 C CA . TYR A 1 268 ? -10.309 -11.604 17.165 1.00 91.75 268 TYR A CA 1
ATOM 2108 C C . TYR A 1 268 ? -11.491 -12.360 16.529 1.00 91.75 268 TYR A C 1
ATOM 2110 O O . TYR A 1 268 ? -11.311 -13.087 15.558 1.00 91.75 268 TYR A O 1
ATOM 2118 N N . ASN A 1 269 ? -12.717 -12.161 17.025 1.00 92.94 269 ASN A N 1
ATOM 2119 C CA . ASN A 1 269 ? -13.902 -12.776 16.422 1.00 92.94 269 ASN A CA 1
ATOM 2120 C C . ASN A 1 269 ? -14.205 -12.206 15.030 1.00 92.94 269 ASN A C 1
ATOM 2122 O O . ASN A 1 269 ? -14.609 -12.963 14.153 1.00 92.94 269 ASN A O 1
ATOM 2126 N N . GLN A 1 270 ? -13.994 -10.903 14.816 1.00 95.00 270 GLN A N 1
ATOM 2127 C CA . GLN A 1 270 ? -14.121 -10.297 13.487 1.00 95.00 270 GLN A CA 1
ATOM 2128 C C . GLN A 1 270 ? -13.014 -10.790 12.557 1.00 95.00 270 GLN A C 1
ATOM 2130 O O . GLN A 1 270 ? -13.320 -11.204 11.448 1.00 95.00 270 GLN A O 1
ATOM 2135 N N . PHE A 1 271 ? -11.763 -10.859 13.031 1.00 93.25 271 PHE A N 1
ATOM 2136 C CA . PHE A 1 271 ? -10.665 -11.467 12.273 1.00 93.25 271 PHE A CA 1
ATOM 2137 C C . PHE A 1 271 ? -11.028 -12.878 11.799 1.00 93.25 271 PHE A C 1
ATOM 2139 O O . PHE A 1 271 ? -10.949 -13.170 10.611 1.00 93.25 271 PHE A O 1
ATOM 2146 N N . LYS A 1 272 ? -11.503 -13.736 12.709 1.00 92.12 272 LYS A N 1
ATOM 2147 C CA . LYS A 1 272 ? -11.958 -15.083 12.352 1.00 92.12 272 LYS A CA 1
ATOM 2148 C C . LYS A 1 272 ? -13.074 -15.061 11.313 1.00 92.12 272 LYS A C 1
ATOM 2150 O O . LYS A 1 272 ? -13.002 -15.821 10.363 1.00 92.12 272 LYS A O 1
ATOM 2155 N N . ALA A 1 273 ? -14.069 -14.189 11.466 1.00 93.81 273 ALA A N 1
ATOM 2156 C CA . ALA A 1 273 ? -15.173 -14.093 10.514 1.00 93.81 273 ALA A CA 1
ATOM 2157 C C . ALA A 1 273 ? -14.713 -13.695 9.097 1.00 93.81 273 ALA A C 1
ATOM 2159 O O . ALA A 1 273 ? -15.289 -14.176 8.124 1.00 93.81 273 ALA A O 1
ATOM 2160 N N . GLU A 1 274 ? -13.678 -12.858 8.971 1.00 94.19 274 GLU A N 1
ATOM 2161 C CA . GLU A 1 274 ? -13.063 -12.527 7.679 1.00 94.19 274 GLU A CA 1
ATOM 2162 C C . GLU A 1 274 ? -12.363 -13.745 7.062 1.00 94.19 274 GLU A C 1
ATOM 2164 O O . GLU A 1 274 ? -12.643 -14.106 5.916 1.00 94.19 274 GLU A O 1
ATOM 2169 N N . ILE A 1 275 ? -11.533 -14.441 7.846 1.00 93.44 275 ILE A N 1
ATOM 2170 C CA . ILE A 1 275 ? -10.819 -15.646 7.399 1.00 93.44 275 ILE A CA 1
ATOM 2171 C C . ILE A 1 275 ? -11.793 -16.773 7.025 1.00 93.44 275 ILE A C 1
ATOM 2173 O O . ILE A 1 275 ? -11.650 -17.386 5.968 1.00 93.44 275 ILE A O 1
ATOM 2177 N N . ASP A 1 276 ? -12.821 -17.007 7.841 1.00 90.56 276 ASP A N 1
ATOM 2178 C CA . ASP A 1 276 ? -13.882 -17.991 7.593 1.00 90.56 276 ASP A CA 1
ATOM 2179 C C . ASP A 1 276 ? -14.656 -17.682 6.301 1.00 90.56 276 ASP A C 1
ATOM 2181 O O . ASP A 1 276 ? -15.190 -18.585 5.655 1.00 90.56 276 ASP A O 1
ATOM 2185 N N . ALA A 1 277 ? -14.707 -16.408 5.909 1.00 91.62 277 ALA A N 1
ATOM 2186 C CA . ALA A 1 277 ? -15.341 -15.954 4.682 1.00 91.62 277 ALA A CA 1
ATOM 2187 C C . ALA A 1 277 ? -14.372 -15.825 3.493 1.00 91.62 277 ALA A C 1
ATOM 2189 O O . ALA A 1 277 ? -14.761 -15.289 2.453 1.00 91.62 277 ALA A O 1
ATOM 2190 N N . GLY A 1 278 ? -13.133 -16.312 3.624 1.00 91.44 278 GLY A N 1
ATOM 2191 C CA . GLY A 1 278 ? -12.150 -16.318 2.542 1.00 91.44 278 GLY A CA 1
ATOM 2192 C C . GLY A 1 278 ? -11.488 -14.963 2.276 1.00 91.44 278 GLY A C 1
ATOM 2193 O O . GLY A 1 278 ? -10.966 -14.764 1.185 1.00 91.44 278 GLY A O 1
ATOM 2194 N N . ARG A 1 279 ? -11.545 -14.011 3.217 1.00 92.88 279 ARG A N 1
ATOM 2195 C CA . ARG A 1 279 ? -11.036 -12.645 3.024 1.00 92.88 279 ARG A CA 1
ATOM 2196 C C . ARG A 1 279 ? -9.758 -12.412 3.834 1.00 92.88 279 ARG A C 1
ATOM 2198 O O . ARG A 1 279 ? -9.798 -12.518 5.062 1.00 92.88 279 ARG A O 1
ATOM 2205 N N . PRO A 1 280 ? -8.620 -12.096 3.186 1.00 93.62 280 PRO A N 1
ATOM 2206 C CA . PRO A 1 280 ? -7.415 -11.691 3.899 1.00 93.62 280 PRO A CA 1
ATOM 2207 C C . PRO A 1 280 ? -7.642 -10.409 4.706 1.00 93.62 280 PRO A C 1
ATOM 2209 O O . PRO A 1 280 ? -8.436 -9.552 4.324 1.00 93.62 280 PRO A O 1
ATOM 2212 N N . VAL A 1 281 ? -6.888 -10.252 5.795 1.00 94.19 281 VAL A N 1
ATOM 2213 C CA . VAL A 1 281 ? -6.882 -9.047 6.637 1.00 94.19 281 VAL A CA 1
ATOM 2214 C C . VAL A 1 281 ? -5.444 -8.548 6.747 1.00 94.19 281 VAL A C 1
ATOM 2216 O O . VAL A 1 281 ? -4.560 -9.322 7.113 1.00 94.19 281 VAL A O 1
ATOM 2219 N N . LEU A 1 282 ? -5.203 -7.268 6.448 1.00 93.88 282 LEU A N 1
ATOM 2220 C CA . LEU A 1 282 ? -3.907 -6.630 6.705 1.00 93.88 282 LEU A CA 1
ATOM 2221 C C . LEU A 1 282 ? -3.838 -6.200 8.169 1.00 93.88 282 LEU A C 1
ATOM 2223 O O . LEU A 1 282 ? -4.719 -5.488 8.648 1.00 93.88 282 LEU A O 1
ATOM 2227 N N . ILE A 1 283 ? -2.790 -6.616 8.879 1.00 90.31 283 ILE A N 1
ATOM 2228 C CA . ILE A 1 283 ? -2.619 -6.312 10.301 1.00 90.31 283 ILE A CA 1
ATOM 2229 C C . ILE A 1 283 ? -1.411 -5.403 10.465 1.00 90.31 283 ILE A C 1
ATOM 2231 O O . ILE A 1 283 ? -0.279 -5.828 10.295 1.00 90.31 283 ILE A O 1
ATOM 2235 N N . GLN A 1 284 ? -1.650 -4.161 10.874 1.00 86.44 284 GLN A N 1
ATOM 2236 C CA . GLN A 1 284 ? -0.568 -3.252 11.235 1.00 86.44 284 GLN A CA 1
ATOM 2237 C C . GLN A 1 284 ? -0.080 -3.570 12.656 1.00 86.44 284 GLN A C 1
ATOM 2239 O O . GLN A 1 284 ? -0.786 -3.335 13.638 1.00 86.44 284 GLN A O 1
ATOM 2244 N N . VAL A 1 285 ? 1.128 -4.114 12.771 1.00 78.25 285 VAL A N 1
ATOM 2245 C CA . VAL A 1 285 ? 1.863 -4.299 14.034 1.00 78.25 285 VAL A CA 1
ATOM 2246 C C . VAL A 1 285 ? 2.955 -3.230 14.160 1.00 78.25 285 VAL A C 1
ATOM 2248 O O . VAL A 1 285 ? 3.077 -2.374 13.293 1.00 78.25 285 VAL A O 1
ATOM 2251 N N . GLU A 1 286 ? 3.736 -3.214 15.247 1.00 76.44 286 GLU A N 1
ATOM 2252 C CA . GLU A 1 286 ? 4.716 -2.156 15.565 1.00 76.44 286 GLU A CA 1
ATOM 2253 C C . GLU A 1 286 ? 5.664 -1.793 14.390 1.00 76.44 286 GLU A C 1
ATOM 2255 O O . GLU A 1 286 ? 6.775 -2.306 14.273 1.00 76.44 286 GLU A O 1
ATOM 2260 N N . GLY A 1 287 ? 5.243 -0.83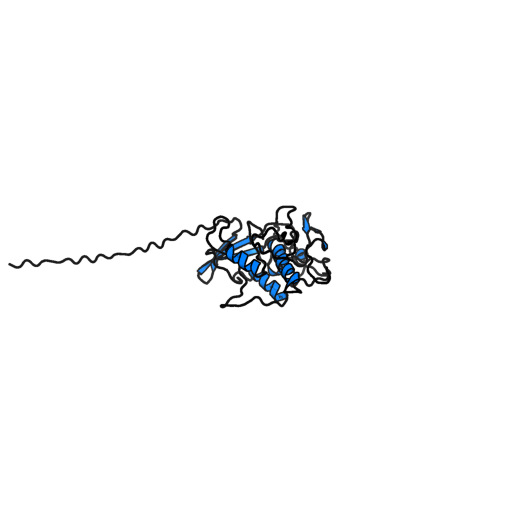8 13.552 1.00 71.56 287 GLY A N 1
ATOM 2261 C CA . GLY A 1 287 ? 5.979 -0.337 12.391 1.00 71.56 287 GLY A CA 1
ATOM 2262 C C . GLY A 1 287 ? 5.928 -1.231 11.152 1.00 71.56 287 GLY A C 1
ATOM 2263 O O . GLY A 1 287 ? 6.642 -0.926 10.204 1.00 71.56 287 GLY A O 1
ATOM 2264 N N . HIS A 1 288 ? 5.125 -2.297 11.126 1.00 81.06 288 HIS A N 1
ATOM 2265 C CA . HIS A 1 288 ? 5.040 -3.238 10.001 1.00 81.06 288 HIS A CA 1
ATOM 2266 C C . HIS A 1 288 ? 3.601 -3.660 9.709 1.00 81.06 288 HIS A C 1
ATOM 2268 O O . HIS A 1 288 ? 2.739 -3.546 10.574 1.00 81.06 288 HIS A O 1
ATOM 2274 N N . THR A 1 289 ? 3.383 -4.211 8.518 1.00 81.62 289 THR A N 1
ATOM 2275 C CA . THR A 1 289 ? 2.139 -4.870 8.091 1.00 81.62 289 THR A CA 1
ATOM 2276 C C . THR A 1 289 ? 2.353 -6.361 7.915 1.00 81.62 289 THR A C 1
ATOM 2278 O O . THR A 1 289 ? 3.457 -6.718 7.444 1.00 81.62 289 THR A O 1
#

Secondary structure (DSSP, 8-state):
------------------------------TTEEEEEE-TTS-EEEEEEE---PPTT--PPP-PPPPTT--S-----TT---PPP-S-HHHHHHHHHHHHHHTTTS--S--SSGGGGS--SSGGGG-EEEETTEEEE-BTTTB--TTSTT--S--HHHHH-SSTT----TTTTTSPPPPS-S-HHHHTTTT-HHHH---TT-EEEEEETT---EES--TTTTTS--HHHHHHHHHHHTTPPPPEETTEES-EE-PBTTGGG--SSB-HHHHHHHHHTT------BTTB-

Radius of gyration: 24.94 Å; chains: 1; bounding box: 76×73×91 Å

pLDDT: mean 86.03, std 19.25, range [32.19, 98.56]

Sequence (289 aa):
MSFKKNVYVVILLIILFSFGSLFAQQRIDSKYIVRTFIDEEGNSIDEIIVPGRPPVNHREPVVDLPDPFVSDAINILTNVPAFDWSFGCSATSAAMMAGHYDNTIFPEMYTGPTNGGVMPMTNAIWGSVTINGEVRKQCPLSATRNGVDGRTTLGHVDDYWHSYGSSNDPYYGNWTQHTYDDCTSDYMGTNQYQNFGNTDGATTFYNYTNGAPLYDYSGCEPAQKDGTHGLREFFESRGYAIQYSGGDYQNYSQYIYGYNGNTIGFTYNQFKAEIDAGRPVLIQVEGHT

Foldseek 3Di:
DDDDDDDDDDPPPPPPPPPPPPPVQPQDDAPQFPDWDADPVRFIKTKGKQQDADPPPDWDDQDDDPDPVPPPPDQDQHQQATEHDAFAQLLVNLLSQLLSCCVPPNNQLAQFPPPNRHQDSYQPVQPWDAAPNDIGGDDQQSWNADPTRPHPDGTRCQQQNHDRQDLDGPCVPPHDDDDDQTYLCVLQVASPCVFANHHTRMGMAMEGSQFDWDALDPVCPDRHGHSQVSSQVSCVSSVDHADDPPNTGPGTDGDEDPPPNRHHYDYPVNVSVCSVVSHDDDDDDRSHD